Protein AF-A0A396Z2C7-F1 (afdb_monomer_lite)

Structure (mmCIF, N/CA/C/O backbone):
data_AF-A0A396Z2C7-F1
#
_entry.id   AF-A0A396Z2C7-F1
#
loop_
_atom_site.group_PDB
_atom_site.id
_atom_site.type_symbol
_atom_site.label_atom_id
_atom_site.label_alt_id
_atom_site.label_comp_id
_atom_site.label_asym_id
_atom_site.label_entity_id
_atom_site.label_seq_id
_atom_site.pdbx_PDB_ins_code
_atom_site.Cartn_x
_atom_site.Cartn_y
_atom_site.Cartn_z
_atom_site.occupancy
_atom_site.B_iso_or_equiv
_atom_site.auth_seq_id
_atom_site.auth_comp_id
_atom_site.auth_asym_id
_atom_site.auth_atom_id
_atom_site.pdbx_PDB_model_num
ATOM 1 N N . MET A 1 1 ? 11.293 -33.932 29.719 1.00 51.19 1 MET A N 1
ATOM 2 C CA . MET A 1 1 ? 11.318 -32.756 28.815 1.00 51.19 1 MET A CA 1
ATOM 3 C C . MET A 1 1 ? 10.690 -31.523 29.460 1.00 51.19 1 MET A C 1
ATOM 5 O O . MET A 1 1 ? 11.368 -30.507 29.473 1.00 51.19 1 MET A O 1
ATOM 9 N N . LEU A 1 2 ? 9.499 -31.610 30.076 1.00 44.75 2 LEU A N 1
ATOM 10 C CA . LEU A 1 2 ? 8.854 -30.476 30.770 1.00 44.75 2 LEU A CA 1
ATOM 11 C C . LEU A 1 2 ? 9.740 -29.773 31.821 1.00 44.75 2 LEU A C 1
ATOM 13 O O . LEU A 1 2 ? 9.831 -28.550 31.822 1.00 44.75 2 LEU A O 1
ATOM 17 N N . GLU A 1 3 ? 10.472 -30.518 32.657 1.00 41.50 3 GLU A N 1
ATOM 18 C CA . GLU A 1 3 ? 11.333 -29.903 33.685 1.00 41.50 3 GLU A CA 1
ATOM 19 C C . GLU A 1 3 ? 12.525 -29.111 33.121 1.00 41.50 3 GLU A C 1
ATOM 21 O O . GLU A 1 3 ? 13.027 -28.195 33.775 1.00 41.50 3 GLU A O 1
ATOM 26 N N . ARG A 1 4 ? 12.999 -29.433 31.907 1.00 44.16 4 ARG A N 1
ATOM 27 C CA . ARG A 1 4 ? 14.078 -28.666 31.261 1.00 44.16 4 ARG A CA 1
ATOM 28 C C . ARG A 1 4 ? 13.555 -27.332 30.736 1.00 44.16 4 ARG A C 1
ATOM 30 O O . ARG A 1 4 ? 14.228 -26.324 30.925 1.00 44.16 4 ARG A O 1
ATOM 37 N N . THR A 1 5 ? 12.354 -27.308 30.165 1.00 46.91 5 THR A N 1
ATOM 38 C CA . THR A 1 5 ? 11.715 -26.086 29.654 1.00 46.91 5 THR A CA 1
ATOM 39 C C . THR A 1 5 ? 11.392 -25.107 30.787 1.00 46.91 5 THR A C 1
ATOM 41 O O . THR A 1 5 ? 11.692 -23.920 30.686 1.00 46.91 5 THR A O 1
ATOM 44 N N . GLN A 1 6 ? 10.911 -25.615 31.926 1.00 40.38 6 GLN A N 1
ATOM 45 C CA . GLN A 1 6 ? 10.588 -24.797 33.101 1.00 40.38 6 GLN A CA 1
ATOM 46 C C . GLN A 1 6 ? 11.839 -24.189 33.763 1.00 40.38 6 GLN A C 1
ATOM 48 O O . GLN A 1 6 ? 11.827 -23.041 34.208 1.00 40.38 6 GLN A O 1
ATOM 53 N N . ARG A 1 7 ? 12.969 -24.916 33.771 1.00 44.28 7 ARG A N 1
ATOM 54 C CA . ARG A 1 7 ? 14.258 -24.387 34.262 1.00 44.28 7 ARG A CA 1
ATOM 55 C C . ARG A 1 7 ? 14.868 -23.336 33.331 1.00 44.28 7 ARG A C 1
ATOM 57 O O . ARG A 1 7 ? 15.559 -22.447 33.823 1.00 44.28 7 ARG A O 1
ATOM 64 N N . VAL A 1 8 ? 14.627 -23.420 32.021 1.00 53.97 8 VAL A N 1
ATOM 65 C CA . VAL A 1 8 ? 15.080 -22.406 31.052 1.00 53.97 8 VAL A CA 1
ATOM 66 C C . VAL A 1 8 ? 14.236 -21.133 31.171 1.00 53.97 8 VAL A C 1
ATOM 68 O O . VAL A 1 8 ? 14.812 -20.060 31.330 1.00 53.97 8 VAL A O 1
ATOM 71 N N . GLN A 1 9 ? 12.905 -21.244 31.256 1.00 45.41 9 GLN A N 1
ATOM 72 C CA . GLN A 1 9 ? 12.024 -20.089 31.493 1.00 45.41 9 GLN A CA 1
ATOM 73 C C . GLN A 1 9 ? 12.307 -19.387 32.831 1.00 45.41 9 GLN A C 1
ATOM 75 O O . GLN A 1 9 ? 12.392 -18.161 32.874 1.00 45.41 9 GLN A O 1
ATOM 80 N N . ASN A 1 10 ? 12.559 -20.134 33.913 1.00 41.97 10 ASN A N 1
ATOM 81 C CA . ASN A 1 10 ? 12.949 -19.532 35.195 1.00 41.97 10 ASN A CA 1
ATOM 82 C C . ASN A 1 10 ? 14.335 -18.869 35.148 1.00 41.97 10 ASN A C 1
ATOM 84 O O . ASN A 1 10 ? 14.556 -17.866 35.825 1.00 41.97 10 ASN A O 1
ATOM 88 N N . ARG A 1 11 ? 15.274 -19.382 34.339 1.00 42.34 11 ARG A N 1
ATOM 89 C CA . ARG A 1 11 ? 16.586 -18.742 34.134 1.00 42.34 11 ARG A CA 1
ATOM 90 C C . ARG A 1 11 ? 16.484 -17.461 33.313 1.00 42.34 11 ARG A C 1
ATOM 92 O O . ARG A 1 11 ? 17.195 -16.509 33.623 1.00 42.34 11 ARG A O 1
ATOM 99 N N . GLU A 1 12 ? 15.609 -17.408 32.314 1.00 43.91 12 GLU A N 1
ATOM 100 C CA . GLU A 1 12 ? 15.362 -16.188 31.540 1.00 43.91 12 GLU A CA 1
ATOM 101 C C . GLU A 1 12 ? 14.585 -15.137 32.331 1.00 43.91 12 GLU A C 1
ATOM 103 O O . GLU A 1 12 ? 14.954 -13.965 32.296 1.00 43.91 12 GLU A O 1
ATOM 108 N N . SER A 1 13 ? 13.581 -15.550 33.109 1.00 41.75 13 SER A N 1
ATOM 109 C CA . SER A 1 13 ? 12.862 -14.679 34.046 1.00 41.75 13 SER A CA 1
ATOM 110 C C . SER A 1 13 ? 13.815 -14.084 35.089 1.00 41.75 13 SER A C 1
ATOM 112 O O . SER A 1 13 ? 13.870 -12.866 35.261 1.00 41.75 13 SER A O 1
ATOM 114 N N . ASN A 1 14 ? 14.684 -14.907 35.690 1.00 40.41 14 ASN A N 1
ATOM 115 C CA . ASN A 1 14 ? 15.707 -14.416 36.614 1.00 40.41 14 ASN A CA 1
ATOM 116 C C . ASN A 1 14 ? 16.745 -13.522 35.927 1.00 40.41 14 ASN A C 1
ATOM 118 O O . ASN A 1 14 ? 17.159 -12.534 36.522 1.00 40.41 14 ASN A O 1
ATOM 122 N N . ARG A 1 15 ? 17.140 -13.793 34.675 1.00 44.41 15 ARG A N 1
ATOM 123 C CA . ARG A 1 15 ? 18.029 -12.890 33.922 1.00 44.41 15 ARG A CA 1
ATOM 124 C C . ARG A 1 15 ? 17.370 -11.544 33.627 1.00 44.41 15 ARG A C 1
ATOM 126 O O . ARG A 1 15 ? 18.028 -10.528 33.812 1.00 44.41 15 ARG A O 1
ATOM 133 N N . ARG A 1 16 ? 16.088 -11.510 33.244 1.00 46.56 16 ARG A N 1
ATOM 134 C CA . ARG A 1 16 ? 15.331 -10.258 33.035 1.00 46.56 16 ARG A CA 1
ATOM 135 C C . ARG A 1 16 ? 15.155 -9.481 34.338 1.00 46.56 16 ARG A C 1
ATOM 137 O O . ARG A 1 16 ? 15.327 -8.266 34.338 1.00 46.56 16 ARG A O 1
ATOM 144 N N . ASN A 1 17 ? 14.892 -10.168 35.447 1.00 41.47 17 ASN A N 1
ATOM 145 C CA . ASN A 1 17 ? 14.779 -9.539 36.763 1.00 41.47 17 ASN A CA 1
ATOM 146 C C . ASN A 1 17 ? 16.127 -9.003 37.261 1.00 41.47 17 ASN A C 1
ATOM 148 O O . ASN A 1 17 ? 16.173 -7.897 37.787 1.00 41.47 17 ASN A O 1
ATOM 152 N N . VAL A 1 18 ? 17.234 -9.716 37.020 1.00 46.41 18 VAL A N 1
ATOM 153 C CA . VAL A 1 18 ? 18.594 -9.237 37.324 1.00 46.41 18 VAL A CA 1
ATOM 154 C C . VAL A 1 18 ? 18.983 -8.057 36.431 1.00 46.41 18 VAL A C 1
ATOM 156 O O . VAL A 1 18 ? 19.596 -7.118 36.927 1.00 46.41 18 VAL A O 1
ATOM 159 N N . PHE A 1 19 ? 18.591 -8.050 35.153 1.00 46.06 19 PHE A N 1
ATOM 160 C CA . PHE A 1 19 ? 18.834 -6.916 34.255 1.00 46.06 19 PHE A CA 1
ATOM 161 C C . PHE A 1 19 ? 18.043 -5.681 34.699 1.00 46.06 19 PHE A C 1
ATOM 163 O O . PHE A 1 19 ? 18.624 -4.615 34.844 1.00 46.06 19 PHE A O 1
ATOM 170 N N . ARG A 1 20 ? 16.752 -5.839 35.031 1.00 42.84 20 ARG A N 1
ATOM 171 C CA . ARG A 1 20 ? 15.916 -4.768 35.602 1.00 42.84 20 ARG A CA 1
ATOM 172 C C . ARG A 1 20 ? 16.495 -4.237 36.915 1.00 42.84 20 ARG A C 1
ATOM 174 O O . ARG A 1 20 ? 16.564 -3.025 37.095 1.00 42.84 20 ARG A O 1
ATOM 181 N N . LEU A 1 21 ? 16.967 -5.120 37.796 1.00 42.25 21 LEU A N 1
ATOM 182 C CA . LEU A 1 21 ? 17.598 -4.730 39.057 1.00 42.25 21 LEU A CA 1
ATOM 183 C C . LEU A 1 21 ? 18.924 -3.988 38.820 1.00 42.25 21 LEU A C 1
ATOM 185 O O . LEU A 1 21 ? 19.156 -2.956 39.437 1.00 42.25 21 LEU A O 1
ATOM 189 N N . MET A 1 22 ? 19.760 -4.455 37.887 1.00 39.56 22 MET A N 1
ATOM 190 C CA . MET A 1 22 ? 21.010 -3.791 37.494 1.00 39.56 22 MET A CA 1
ATOM 191 C C . MET A 1 22 ? 20.756 -2.418 36.869 1.00 39.56 22 MET A C 1
ATOM 193 O O . MET A 1 22 ? 21.470 -1.470 37.186 1.00 39.56 22 MET A O 1
ATOM 197 N N . THR A 1 23 ? 19.720 -2.263 36.042 1.00 46.88 23 THR A N 1
ATOM 198 C CA . THR A 1 23 ? 19.337 -0.959 35.487 1.00 46.88 23 THR A CA 1
ATOM 199 C C . THR A 1 23 ? 18.866 -0.010 36.592 1.00 46.88 23 THR A C 1
ATOM 201 O O . THR A 1 23 ? 19.331 1.125 36.646 1.00 46.88 23 THR A O 1
ATOM 204 N N . ILE A 1 24 ? 18.039 -0.482 37.533 1.00 51.97 24 ILE A N 1
ATOM 205 C CA . ILE A 1 24 ? 17.593 0.311 38.693 1.00 51.97 24 ILE A CA 1
ATOM 206 C C . ILE A 1 24 ? 18.783 0.709 39.580 1.00 51.97 24 ILE A C 1
ATOM 208 O O . ILE A 1 24 ? 18.891 1.867 39.980 1.00 51.97 24 ILE A O 1
ATOM 212 N N . ILE A 1 25 ? 19.720 -0.208 39.844 1.00 47.44 25 ILE A N 1
ATOM 213 C CA . ILE A 1 25 ? 20.925 0.071 40.638 1.00 47.44 25 ILE A CA 1
ATOM 214 C C . ILE A 1 25 ? 21.832 1.072 39.912 1.00 47.44 25 ILE A C 1
ATOM 216 O O . ILE A 1 25 ? 22.323 2.002 40.543 1.00 47.44 25 ILE A O 1
ATOM 220 N N . THR A 1 26 ? 22.001 0.956 38.593 1.00 47.16 26 THR A N 1
ATOM 221 C CA . THR A 1 26 ? 22.825 1.896 37.810 1.00 47.16 26 THR A CA 1
ATOM 222 C C . THR A 1 26 ? 22.213 3.302 37.805 1.00 47.16 26 THR A C 1
ATOM 224 O O . THR A 1 26 ? 22.936 4.283 37.963 1.00 47.16 26 THR A O 1
ATOM 227 N N . ILE A 1 27 ? 20.880 3.409 37.725 1.00 53.75 27 ILE A N 1
ATOM 228 C CA . ILE A 1 27 ? 20.145 4.676 37.870 1.00 53.75 27 ILE A CA 1
ATOM 229 C C . ILE A 1 27 ? 20.340 5.249 39.279 1.00 53.75 27 ILE A C 1
ATOM 231 O O . ILE A 1 27 ? 20.664 6.423 39.424 1.00 53.75 27 ILE A O 1
ATOM 235 N N . THR A 1 28 ? 20.244 4.412 40.314 1.00 47.00 28 THR A N 1
ATOM 236 C CA . THR A 1 28 ? 20.426 4.838 41.711 1.00 47.00 28 THR A CA 1
ATOM 237 C C . THR A 1 28 ? 21.859 5.344 41.948 1.00 47.00 28 THR A C 1
ATOM 239 O O . THR A 1 28 ? 22.057 6.401 42.540 1.00 47.00 28 THR A O 1
ATOM 242 N N . VAL A 1 29 ? 22.877 4.660 41.413 1.00 47.16 29 VAL A N 1
ATOM 243 C CA . VAL A 1 29 ? 24.295 5.047 41.546 1.00 47.16 29 VAL A CA 1
ATOM 244 C C . VAL A 1 29 ? 24.621 6.335 40.778 1.00 47.16 29 VAL A C 1
ATOM 246 O O . VAL A 1 29 ? 25.399 7.158 41.270 1.00 47.16 29 VAL A O 1
ATOM 249 N N . LEU A 1 30 ? 23.992 6.568 39.623 1.00 46.12 30 LEU A N 1
ATOM 250 C CA . LEU A 1 30 ? 24.121 7.827 38.881 1.00 46.12 30 LEU A CA 1
ATOM 251 C C . LEU A 1 30 ? 23.405 8.991 39.589 1.00 46.12 30 LEU A C 1
ATOM 253 O O . LEU A 1 30 ? 23.905 10.114 39.552 1.00 46.12 30 LEU A O 1
ATOM 257 N N . SER A 1 31 ? 22.307 8.731 40.309 1.00 43.47 31 SER A N 1
ATOM 258 C CA . SER A 1 31 ? 21.615 9.737 41.129 1.00 43.47 31 SER A CA 1
ATOM 259 C C . SER A 1 31 ? 22.358 10.097 42.425 1.00 43.47 31 SER A C 1
ATOM 261 O O . SER A 1 31 ? 22.249 11.232 42.881 1.00 43.47 31 SER A O 1
ATOM 263 N N . PHE A 1 32 ? 23.151 9.186 43.005 1.00 41.78 32 PHE A N 1
ATOM 264 C CA . PHE A 1 32 ? 23.923 9.461 44.231 1.00 41.78 32 PHE A CA 1
ATOM 265 C C . PHE A 1 32 ? 25.353 9.976 43.993 1.00 41.78 32 PHE A C 1
ATOM 267 O O . PHE A 1 32 ? 25.959 10.530 44.910 1.00 41.78 32 PHE A O 1
ATOM 274 N N . SER A 1 33 ? 25.890 9.862 42.774 1.00 35.28 33 SER A N 1
ATOM 275 C CA . SER A 1 33 ? 27.248 10.337 42.451 1.00 35.28 33 SER A CA 1
ATOM 276 C C . SER A 1 33 ? 27.335 11.845 42.170 1.00 35.28 33 SER A C 1
ATOM 278 O O . SER A 1 33 ? 28.429 12.362 41.970 1.00 35.28 33 SER A O 1
ATOM 280 N N . ASN A 1 34 ? 26.213 12.573 42.202 1.00 35.50 34 ASN A N 1
ATOM 281 C CA . ASN A 1 34 ? 26.178 14.028 42.035 1.00 35.50 34 ASN A CA 1
ATOM 282 C C . ASN A 1 34 ? 25.551 14.716 43.255 1.00 35.50 34 ASN A C 1
ATOM 284 O O . ASN A 1 34 ? 24.600 15.488 43.170 1.00 35.50 34 ASN A O 1
ATOM 288 N N . CYS A 1 35 ? 26.119 14.439 44.428 1.00 35.19 35 CYS A N 1
ATOM 289 C CA . CYS A 1 35 ? 25.832 15.184 45.646 1.00 35.19 35 CYS A CA 1
ATOM 290 C C . CYS A 1 35 ? 26.618 16.510 45.635 1.00 35.19 35 CYS A C 1
ATOM 292 O O . CYS A 1 35 ? 27.621 16.678 46.328 1.00 35.19 35 CYS A O 1
ATOM 294 N N . LYS A 1 36 ? 26.159 17.469 44.825 1.00 32.69 36 LYS A N 1
ATOM 295 C CA . LYS A 1 36 ? 26.356 18.894 45.103 1.00 32.69 36 LYS A CA 1
ATOM 296 C C . LYS A 1 36 ? 24.984 19.514 45.303 1.00 32.69 36 LYS A C 1
ATOM 298 O O . LYS A 1 36 ? 24.139 19.479 44.417 1.00 32.69 36 LYS A O 1
ATOM 303 N N . LYS A 1 37 ? 24.785 20.027 46.517 1.00 42.94 37 LYS A N 1
ATOM 304 C CA . LYS A 1 37 ? 23.659 20.873 46.896 1.00 42.94 37 LYS A CA 1
ATOM 305 C C . LYS A 1 37 ? 23.529 22.009 45.886 1.00 42.94 37 LYS A C 1
ATOM 307 O O . LYS A 1 37 ? 24.490 22.747 45.698 1.00 42.94 37 LYS A O 1
ATOM 312 N N . ASP A 1 38 ? 22.354 22.071 45.274 1.00 36.38 38 ASP A N 1
ATOM 313 C CA . ASP A 1 38 ? 21.585 23.264 44.908 1.00 36.38 38 ASP A CA 1
ATOM 314 C C . ASP A 1 38 ? 20.997 23.134 43.500 1.00 36.38 38 ASP A C 1
ATOM 316 O O . ASP A 1 38 ? 21.712 23.053 42.507 1.00 36.38 38 ASP A O 1
ATOM 320 N N . GLY A 1 39 ? 19.663 23.178 43.431 1.00 35.50 39 GLY A N 1
ATOM 321 C CA . GLY A 1 39 ? 18.944 23.574 42.221 1.00 35.50 39 GLY A CA 1
ATOM 322 C C . GLY A 1 39 ? 18.285 22.456 41.411 1.00 35.50 39 GLY A C 1
ATOM 323 O O . GLY A 1 39 ? 18.883 21.921 40.491 1.00 35.50 39 GLY A O 1
ATOM 324 N N . LYS A 1 40 ? 16.991 22.259 41.701 1.00 36.00 40 LYS A N 1
ATOM 325 C CA . LYS A 1 40 ? 15.884 21.863 40.806 1.00 36.00 40 LYS A CA 1
ATOM 326 C C . LYS A 1 40 ? 15.928 20.502 40.086 1.00 36.00 40 LYS A C 1
ATOM 328 O O . LYS A 1 40 ? 16.819 20.181 39.311 1.00 36.00 40 LYS A O 1
ATOM 333 N N . ASP A 1 41 ? 14.809 19.797 40.254 1.00 44.00 41 ASP A N 1
ATOM 334 C CA . ASP A 1 41 ? 14.321 18.556 39.628 1.00 44.00 41 ASP A CA 1
ATOM 335 C C . ASP A 1 41 ? 14.256 18.526 38.077 1.00 44.00 41 ASP A C 1
ATOM 337 O O . ASP A 1 41 ? 13.453 17.797 37.491 1.00 44.00 41 ASP A O 1
ATOM 341 N N . GLU A 1 42 ? 15.073 19.297 37.361 1.00 41.50 42 GLU A N 1
ATOM 342 C CA . GLU A 1 42 ? 15.048 19.348 35.893 1.00 41.50 42 GLU A CA 1
ATOM 343 C C . GLU A 1 42 ? 15.779 18.152 35.257 1.00 41.50 42 GLU A C 1
ATOM 345 O O . GLU A 1 42 ? 15.293 17.586 34.277 1.00 41.50 42 GLU A O 1
ATOM 350 N N . ASN A 1 43 ? 16.882 17.678 35.849 1.00 43.53 43 ASN A N 1
ATOM 351 C CA . ASN A 1 43 ? 17.679 16.580 35.280 1.00 43.53 43 ASN A CA 1
ATOM 352 C C . ASN A 1 43 ? 16.997 15.204 35.385 1.00 43.53 43 ASN A C 1
ATOM 354 O O . ASN A 1 43 ? 17.113 14.386 34.471 1.00 43.53 43 ASN A O 1
ATOM 358 N N . THR A 1 44 ? 16.248 14.948 36.460 1.00 44.72 44 THR A N 1
ATOM 359 C CA . THR A 1 44 ? 15.495 13.695 36.646 1.00 44.72 44 THR A CA 1
ATOM 360 C C . THR A 1 44 ? 14.301 13.628 35.693 1.00 44.72 44 THR A C 1
ATOM 362 O O . THR A 1 44 ? 14.039 12.581 35.102 1.00 44.72 44 THR A O 1
ATOM 365 N N . ASN A 1 45 ? 13.625 14.762 35.473 1.00 48.88 45 ASN A N 1
ATOM 366 C CA . ASN A 1 45 ? 12.530 14.870 34.512 1.00 48.88 45 ASN A CA 1
ATOM 367 C C . ASN A 1 45 ? 13.021 14.761 33.067 1.00 48.88 45 ASN A C 1
ATOM 369 O O . ASN A 1 45 ? 12.377 14.075 32.287 1.00 48.88 45 ASN A O 1
ATOM 373 N N . LEU A 1 46 ? 14.171 15.349 32.715 1.00 47.75 46 LEU A N 1
ATOM 374 C CA . LEU A 1 46 ? 14.787 15.201 31.389 1.00 47.75 46 LEU A CA 1
ATOM 375 C C . LEU A 1 46 ? 15.203 13.757 31.099 1.00 47.75 46 LEU A C 1
ATOM 377 O O . LEU A 1 46 ? 14.910 13.255 30.018 1.00 47.75 46 LEU A O 1
ATOM 381 N N . ALA A 1 47 ? 15.824 13.067 32.059 1.00 49.34 47 ALA A N 1
ATOM 382 C CA . ALA A 1 47 ? 16.185 11.659 31.907 1.00 49.34 47 ALA A CA 1
ATOM 383 C C . ALA A 1 47 ? 14.945 10.761 31.764 1.00 49.34 47 ALA A C 1
ATOM 385 O O . ALA A 1 47 ? 14.933 9.877 30.910 1.00 49.34 47 ALA A O 1
ATOM 386 N N . LEU A 1 48 ? 13.881 11.016 32.535 1.00 46.47 48 LEU A N 1
ATOM 387 C CA . LEU A 1 48 ? 12.607 10.301 32.417 1.00 46.47 48 LEU A CA 1
ATOM 388 C C . LEU A 1 48 ? 11.883 10.632 31.100 1.00 46.47 48 LEU A C 1
ATOM 390 O O . LEU A 1 48 ? 11.313 9.741 30.477 1.00 46.47 48 LEU A O 1
ATOM 394 N N . LEU A 1 49 ? 11.954 11.882 30.623 1.00 48.50 49 LEU A N 1
ATOM 395 C CA . LEU A 1 49 ? 11.426 12.289 29.318 1.00 48.50 49 LEU A CA 1
ATOM 396 C C . LEU A 1 49 ? 12.183 11.599 28.177 1.00 48.50 49 LEU A C 1
ATOM 398 O O . LEU A 1 49 ? 11.543 11.116 27.248 1.00 48.50 49 LEU A O 1
ATOM 402 N N . LEU A 1 50 ? 13.517 11.527 28.263 1.00 48.94 50 LEU A N 1
ATOM 403 C CA . LEU A 1 50 ? 14.407 10.866 27.301 1.00 48.94 50 LEU A CA 1
ATOM 404 C C . LEU A 1 50 ? 14.218 9.340 27.309 1.00 48.94 50 LEU A C 1
ATOM 406 O O . LEU A 1 50 ? 14.126 8.729 26.249 1.00 48.94 50 LEU A O 1
ATOM 410 N N . LEU A 1 51 ? 14.061 8.718 28.481 1.00 49.59 51 LEU A N 1
ATOM 411 C CA . LEU A 1 51 ? 13.715 7.295 28.614 1.00 49.59 51 LEU A CA 1
ATOM 412 C C . LEU A 1 51 ? 12.311 6.999 28.066 1.00 49.59 51 LEU A C 1
ATOM 414 O O . LEU A 1 51 ? 12.125 6.020 27.346 1.00 49.59 51 LEU A O 1
ATOM 418 N N . ASN A 1 52 ? 11.339 7.881 28.313 1.00 48.28 52 ASN A N 1
ATOM 419 C CA . ASN A 1 52 ? 10.006 7.793 27.711 1.00 48.28 52 ASN A CA 1
ATOM 420 C C . ASN A 1 52 ? 10.020 8.101 26.200 1.00 48.28 52 ASN A C 1
ATOM 422 O O . ASN A 1 52 ? 9.115 7.675 25.489 1.00 48.28 52 ASN A O 1
ATOM 426 N N . GLN A 1 53 ? 11.017 8.836 25.684 1.00 49.44 53 GLN A N 1
ATOM 427 C CA . GLN A 1 53 ? 11.249 9.031 24.241 1.00 49.44 53 GLN A CA 1
ATOM 428 C C . GLN A 1 53 ? 11.844 7.792 23.571 1.00 49.44 53 GLN A C 1
ATOM 430 O O . GLN A 1 53 ? 11.573 7.568 22.396 1.00 49.44 53 GLN A O 1
ATOM 435 N N . LEU A 1 54 ? 12.592 6.972 24.308 1.00 52.16 54 LEU A N 1
ATOM 436 C CA . LEU A 1 54 ? 13.184 5.736 23.796 1.00 52.16 54 LEU A CA 1
ATOM 437 C C . LEU A 1 54 ? 12.226 4.529 23.849 1.00 52.16 54 LEU A C 1
ATOM 439 O O . LEU A 1 54 ? 12.432 3.583 23.097 1.00 52.16 54 LEU A O 1
ATOM 443 N N . ASN A 1 55 ? 11.169 4.572 24.673 1.00 56.59 55 ASN A N 1
ATOM 444 C CA . ASN A 1 55 ? 10.258 3.440 24.925 1.00 56.59 55 ASN A CA 1
ATOM 445 C C . ASN A 1 55 ? 8.810 3.635 24.432 1.00 56.59 55 ASN A C 1
ATOM 447 O O . ASN A 1 55 ? 7.927 2.880 24.839 1.00 56.59 55 ASN A O 1
ATOM 451 N N . ALA A 1 56 ? 8.524 4.638 23.595 1.00 66.12 56 ALA A N 1
ATOM 452 C CA . ALA A 1 56 ? 7.183 4.775 23.024 1.00 66.12 56 ALA A CA 1
ATOM 453 C C . ALA A 1 56 ? 6.830 3.522 22.193 1.00 66.12 56 ALA A C 1
ATOM 455 O O . ALA A 1 56 ? 7.698 3.056 21.448 1.00 66.12 56 ALA A O 1
ATOM 456 N N . PRO A 1 57 ? 5.597 2.985 22.291 1.00 74.31 57 PRO A N 1
ATOM 457 C CA . PRO A 1 57 ? 5.166 1.883 21.446 1.00 74.31 57 PRO A CA 1
ATOM 458 C C . PRO A 1 57 ? 5.426 2.164 19.971 1.00 74.31 57 PRO A C 1
ATOM 460 O O . PRO A 1 57 ? 5.225 3.283 19.497 1.00 74.31 57 PRO A O 1
ATOM 463 N N . VAL A 1 58 ? 5.868 1.139 19.244 1.00 79.75 58 VAL A N 1
ATOM 464 C CA . VAL A 1 58 ? 6.105 1.206 17.799 1.00 79.75 58 VAL A CA 1
ATOM 465 C C . VAL A 1 58 ? 5.381 0.048 17.145 1.00 79.75 58 VAL A C 1
ATOM 467 O O . VAL A 1 58 ? 5.688 -1.115 17.410 1.00 79.75 58 VAL A O 1
ATOM 470 N N . LEU A 1 59 ? 4.438 0.371 16.267 1.00 85.44 59 LEU A N 1
ATOM 471 C CA . LEU A 1 59 ? 3.817 -0.620 15.411 1.00 85.44 59 LEU A CA 1
ATOM 472 C C . LEU A 1 59 ? 4.824 -1.021 14.332 1.00 85.44 59 LEU A C 1
ATOM 474 O O . LEU A 1 59 ? 4.999 -0.328 13.332 1.00 85.44 59 LEU A O 1
ATOM 478 N N . SER A 1 60 ? 5.542 -2.115 14.572 1.00 87.50 60 SER A N 1
ATOM 479 C CA . SER A 1 60 ? 6.499 -2.649 13.605 1.00 87.50 60 SER A CA 1
ATOM 480 C C . SER A 1 60 ? 5.755 -3.167 12.382 1.00 87.50 60 SER A C 1
ATOM 482 O O . SER A 1 60 ? 4.767 -3.893 12.503 1.00 87.50 60 SER A O 1
ATOM 484 N N . THR A 1 61 ? 6.249 -2.797 11.207 1.00 91.69 61 THR A N 1
ATOM 485 C CA . THR A 1 61 ? 5.783 -3.326 9.928 1.00 91.69 61 THR A CA 1
ATOM 486 C C . THR A 1 61 ? 6.977 -3.836 9.146 1.00 91.69 61 THR A C 1
ATOM 488 O O . THR A 1 61 ? 8.067 -3.280 9.260 1.00 91.69 61 THR A O 1
ATOM 491 N N . ARG A 1 62 ? 6.760 -4.869 8.340 1.00 93.56 62 ARG A N 1
ATOM 492 C CA . ARG A 1 62 ? 7.727 -5.411 7.392 1.00 93.56 62 ARG A CA 1
ATOM 493 C C . ARG A 1 62 ? 7.064 -5.539 6.029 1.00 93.56 62 ARG A C 1
ATOM 495 O O . ARG A 1 62 ? 5.927 -5.993 5.941 1.00 93.56 62 ARG A O 1
ATOM 502 N N . LEU A 1 63 ? 7.769 -5.151 4.973 1.00 94.25 63 LEU A N 1
ATOM 503 C CA . LEU A 1 63 ? 7.374 -5.443 3.598 1.00 94.25 63 LEU A CA 1
ATOM 504 C C . LEU A 1 63 ? 8.256 -6.572 3.075 1.00 94.25 63 LEU A C 1
ATOM 506 O O . LEU A 1 63 ? 9.471 -6.509 3.234 1.00 94.25 63 LEU A O 1
ATOM 510 N N . THR A 1 64 ? 7.680 -7.600 2.466 1.00 94.38 64 THR A N 1
ATOM 511 C CA . THR A 1 64 ? 8.420 -8.784 1.998 1.00 94.38 64 THR A CA 1
ATOM 512 C C . THR A 1 64 ? 8.032 -9.135 0.574 1.00 94.38 64 THR A C 1
ATOM 514 O O . THR A 1 64 ? 6.872 -8.989 0.205 1.00 94.38 64 THR A O 1
ATOM 517 N N . ASP A 1 65 ? 8.960 -9.654 -0.229 1.00 93.00 65 ASP A N 1
ATOM 518 C CA . ASP A 1 65 ? 8.550 -10.507 -1.346 1.00 93.00 65 ASP A CA 1
ATOM 519 C C . ASP A 1 65 ? 8.035 -11.835 -0.766 1.00 93.00 65 ASP A C 1
ATOM 521 O O . ASP A 1 65 ? 8.696 -12.466 0.055 1.00 93.00 65 ASP A O 1
ATOM 525 N N . SER A 1 66 ? 6.863 -12.292 -1.191 1.00 86.06 66 SER A N 1
ATOM 526 C CA . SER A 1 66 ? 6.266 -13.571 -0.797 1.00 86.06 66 SER A CA 1
ATOM 527 C C . SER A 1 66 ? 7.189 -14.762 -1.083 1.00 86.06 66 SER A C 1
ATOM 529 O O . SER A 1 66 ? 7.156 -15.761 -0.360 1.00 86.06 66 SER A O 1
ATOM 531 N N . LYS A 1 67 ? 8.079 -14.637 -2.079 1.00 79.81 67 LYS A N 1
ATOM 532 C CA . LYS A 1 67 ? 9.111 -15.638 -2.368 1.00 79.81 67 LYS A CA 1
ATOM 533 C C . LYS A 1 67 ? 10.250 -15.667 -1.352 1.00 79.81 67 LYS A C 1
ATOM 535 O O . LYS A 1 67 ? 10.924 -16.688 -1.277 1.00 79.81 67 LYS A O 1
ATOM 540 N N . LEU A 1 68 ? 10.438 -14.644 -0.514 1.00 67.06 68 LEU A N 1
ATOM 541 C CA . LEU A 1 68 ? 11.389 -14.686 0.609 1.00 67.06 68 LEU A CA 1
ATOM 542 C C . LEU A 1 68 ? 11.130 -15.903 1.516 1.00 67.06 68 LEU A C 1
ATOM 544 O O . LEU A 1 68 ? 12.063 -16.514 2.025 1.00 67.06 68 LEU A O 1
ATOM 548 N N . LEU A 1 69 ? 9.863 -16.304 1.662 1.00 54.31 69 LEU A N 1
ATOM 549 C CA . LEU A 1 69 ? 9.463 -17.483 2.438 1.00 54.31 69 LEU A CA 1
ATOM 550 C C . LEU A 1 69 ? 9.721 -18.813 1.713 1.00 54.31 69 LEU A C 1
ATOM 552 O O . LEU A 1 69 ? 9.639 -19.872 2.329 1.00 54.31 69 LEU A O 1
ATOM 556 N N . GLN A 1 70 ? 10.002 -18.770 0.409 1.00 47.88 70 GLN A N 1
ATOM 557 C CA . GLN A 1 70 ? 10.215 -19.940 -0.447 1.00 47.88 70 GLN A CA 1
ATOM 558 C C . GLN A 1 70 ? 11.684 -20.144 -0.839 1.00 47.88 70 GLN A C 1
ATOM 560 O O . GLN A 1 70 ? 12.065 -21.257 -1.199 1.00 47.88 70 GLN A O 1
ATOM 565 N N . VAL A 1 71 ? 12.531 -19.115 -0.755 1.00 41.56 71 VAL A N 1
ATOM 566 C CA . VAL A 1 71 ? 13.932 -19.203 -1.181 1.00 41.56 71 VAL A CA 1
ATOM 567 C C . VAL A 1 71 ? 14.826 -19.586 -0.000 1.00 41.56 71 VAL A C 1
ATOM 569 O O . VAL A 1 71 ? 15.522 -18.771 0.595 1.00 41.56 71 VAL A O 1
ATOM 572 N N . SER A 1 72 ? 14.855 -20.883 0.302 1.00 33.16 72 SER A N 1
ATOM 573 C CA . SER A 1 72 ? 16.106 -21.529 0.699 1.00 33.16 72 SER A CA 1
ATOM 574 C C . SER A 1 72 ? 16.725 -22.159 -0.551 1.00 33.16 72 SER A C 1
ATOM 576 O O . SER A 1 72 ? 16.171 -23.097 -1.111 1.00 33.16 72 SER A O 1
ATOM 578 N N . ALA A 1 73 ? 17.897 -21.640 -0.925 1.00 32.19 73 ALA A N 1
ATOM 579 C CA . ALA A 1 73 ? 18.848 -22.129 -1.929 1.00 32.19 73 ALA A CA 1
ATOM 580 C C . ALA A 1 73 ? 18.631 -21.791 -3.429 1.00 32.19 73 ALA A C 1
ATOM 582 O O . ALA A 1 73 ? 17.660 -22.166 -4.078 1.00 32.19 73 ALA A O 1
ATOM 583 N N . SER A 1 74 ? 19.715 -21.221 -3.976 1.00 31.52 74 SER A N 1
ATOM 584 C CA . SER A 1 74 ? 20.236 -21.245 -5.358 1.00 31.52 74 SER A CA 1
ATOM 585 C C . SER A 1 74 ? 19.690 -20.297 -6.445 1.00 31.52 74 SER A C 1
ATOM 587 O O . SER A 1 74 ? 18.699 -20.552 -7.114 1.00 31.52 74 SER A O 1
ATOM 589 N N . SER A 1 75 ? 20.532 -19.280 -6.692 1.00 34.06 75 SER A N 1
ATOM 590 C CA . SER A 1 75 ? 21.000 -18.752 -7.988 1.00 34.06 75 SER A CA 1
ATOM 591 C C . SER A 1 75 ? 19.995 -18.127 -8.959 1.00 34.06 75 SER A C 1
ATOM 593 O O . SER A 1 75 ? 19.442 -18.800 -9.825 1.00 34.06 75 SER A O 1
ATOM 595 N N . LEU A 1 76 ? 19.937 -16.793 -8.941 1.00 36.53 76 LEU A N 1
ATOM 596 C CA . LEU A 1 76 ? 19.659 -15.989 -10.131 1.00 36.53 76 LEU A CA 1
ATOM 597 C C . LEU A 1 76 ? 20.999 -15.571 -10.746 1.00 36.53 76 LEU A C 1
ATOM 599 O O . LEU A 1 76 ? 21.633 -14.614 -10.307 1.00 36.53 76 LEU A O 1
ATOM 603 N N . THR A 1 77 ? 21.464 -16.330 -11.736 1.00 34.84 77 THR A N 1
ATOM 604 C CA . THR A 1 77 ? 22.537 -15.891 -12.629 1.00 34.84 77 THR A CA 1
ATOM 605 C C . THR A 1 77 ? 21.973 -14.884 -13.627 1.00 34.84 77 THR A C 1
ATOM 607 O O . THR A 1 77 ? 21.010 -15.151 -14.344 1.00 34.84 77 THR A O 1
ATOM 610 N N . SER A 1 78 ? 22.587 -13.707 -13.660 1.00 36.91 78 SER A N 1
ATOM 611 C CA . SER A 1 78 ? 22.335 -12.645 -14.625 1.00 36.91 78 SER A CA 1
ATOM 612 C C . SER A 1 78 ? 22.840 -13.056 -16.011 1.00 36.91 78 SER A C 1
ATOM 614 O O . SER A 1 78 ? 24.033 -13.278 -16.211 1.00 36.91 78 SER A O 1
ATOM 616 N N . ALA A 1 79 ? 21.938 -13.139 -16.987 1.00 33.38 79 ALA A N 1
ATOM 617 C CA . ALA A 1 79 ? 22.311 -13.182 -18.397 1.00 33.38 79 ALA A CA 1
ATOM 618 C C . ALA A 1 79 ? 22.234 -11.754 -18.968 1.00 33.38 79 ALA A C 1
ATOM 620 O O . ALA A 1 79 ? 21.172 -11.138 -18.879 1.00 33.38 79 ALA A O 1
ATOM 621 N N . PRO A 1 80 ? 23.318 -11.203 -19.539 1.00 39.97 80 PRO A N 1
ATOM 622 C CA . PRO A 1 80 ? 23.270 -9.921 -20.226 1.00 39.97 80 PRO A CA 1
ATOM 623 C C . PRO A 1 80 ? 22.764 -10.107 -21.664 1.00 39.97 80 PRO A C 1
ATOM 625 O O . PRO A 1 80 ? 23.159 -11.051 -22.348 1.00 39.97 80 PRO A O 1
ATOM 628 N N . GLY A 1 81 ? 21.935 -9.176 -22.142 1.00 38.25 81 GLY A N 1
ATOM 629 C CA . GLY A 1 81 ? 21.610 -9.064 -23.565 1.00 38.25 81 GLY A CA 1
ATOM 630 C C . GLY A 1 81 ? 20.223 -8.500 -23.846 1.00 38.25 81 GLY A C 1
ATOM 631 O O . GLY A 1 81 ? 19.232 -9.228 -23.819 1.00 38.25 81 GLY A O 1
ATOM 632 N N . ALA A 1 82 ? 20.171 -7.213 -24.185 1.00 50.94 82 ALA A N 1
ATOM 633 C CA . ALA A 1 82 ? 19.051 -6.617 -24.898 1.00 50.94 82 ALA A CA 1
ATOM 634 C C . ALA A 1 82 ? 19.006 -7.170 -26.334 1.00 50.94 82 ALA A C 1
ATOM 636 O O . ALA A 1 82 ? 19.974 -7.058 -27.084 1.00 50.94 82 ALA A O 1
ATOM 637 N N . SER A 1 83 ? 17.878 -7.763 -26.724 1.00 38.41 83 SER A N 1
ATOM 638 C CA . SER A 1 83 ? 17.449 -7.827 -28.123 1.00 38.41 83 SER A CA 1
ATOM 639 C C . SER A 1 83 ? 15.929 -7.965 -28.188 1.00 38.41 83 SER A C 1
ATOM 641 O O . SER A 1 83 ? 15.294 -8.570 -27.325 1.00 38.41 83 SER A O 1
ATOM 643 N N . SER A 1 84 ? 15.375 -7.305 -29.193 1.00 44.50 84 SER A N 1
ATOM 644 C CA . SER A 1 84 ? 13.969 -7.137 -29.533 1.00 44.50 84 SER A CA 1
ATOM 645 C C . SER A 1 84 ? 13.153 -8.441 -29.552 1.00 44.50 84 SER A C 1
ATOM 647 O O . SER A 1 84 ? 13.634 -9.490 -29.970 1.00 44.50 84 SER A O 1
ATOM 649 N N . ASN A 1 85 ? 11.876 -8.331 -29.161 1.00 47.81 85 ASN A N 1
ATOM 650 C CA . ASN A 1 85 ? 10.800 -9.337 -29.262 1.00 47.81 85 ASN A CA 1
ATOM 651 C C . ASN A 1 85 ? 10.751 -10.482 -28.232 1.00 47.81 85 ASN A C 1
ATOM 653 O O . ASN A 1 85 ? 10.083 -11.487 -28.480 1.00 47.81 85 ASN A O 1
ATOM 657 N N . PHE A 1 86 ? 11.365 -10.354 -27.053 1.00 57.50 86 PHE A N 1
ATOM 658 C CA . PHE A 1 86 ? 11.068 -11.295 -25.967 1.00 57.50 86 PHE A CA 1
ATOM 659 C C . PHE A 1 86 ? 9.795 -10.892 -25.222 1.00 57.50 86 PHE A C 1
ATOM 661 O O . PHE A 1 86 ? 9.686 -9.772 -24.729 1.00 57.50 86 PHE A O 1
ATOM 668 N N . LEU A 1 87 ? 8.854 -11.836 -25.119 1.00 77.19 87 LEU A N 1
ATOM 669 C CA . LEU A 1 87 ? 7.690 -11.721 -24.242 1.00 77.19 87 LEU A CA 1
ATOM 670 C C . LEU A 1 87 ? 8.153 -11.381 -22.819 1.00 77.19 87 LEU A C 1
ATOM 672 O O . LEU A 1 87 ? 9.095 -11.991 -22.301 1.00 77.19 87 LEU A O 1
ATOM 676 N N . VAL A 1 88 ? 7.489 -10.406 -22.200 1.00 88.12 88 VAL A N 1
ATOM 677 C CA . VAL A 1 88 ? 7.768 -9.991 -20.823 1.00 88.12 88 VAL A CA 1
ATOM 678 C C . VAL A 1 88 ? 7.561 -11.185 -19.890 1.00 88.12 88 VAL A C 1
ATOM 680 O O . VAL A 1 88 ? 6.571 -11.905 -19.980 1.00 88.12 88 VAL A O 1
ATOM 683 N N . SER A 1 89 ? 8.514 -11.409 -18.988 1.00 91.38 89 SER A N 1
ATOM 684 C CA . SER A 1 89 ? 8.469 -12.469 -17.973 1.00 91.38 89 SER A CA 1
ATOM 685 C C . SER A 1 89 ? 8.801 -11.923 -16.591 1.00 91.38 89 SER A C 1
ATOM 687 O O . SER A 1 89 ? 9.805 -11.224 -16.437 1.00 91.38 89 SER A O 1
ATOM 689 N N . ASN A 1 90 ? 8.033 -12.332 -15.579 1.00 91.31 90 ASN A N 1
ATOM 690 C CA . ASN A 1 90 ? 8.286 -12.013 -14.171 1.00 91.31 90 ASN A CA 1
ATOM 691 C C . ASN A 1 90 ? 9.614 -12.582 -13.639 1.00 91.31 90 ASN A C 1
ATOM 693 O O . ASN A 1 90 ? 10.153 -12.064 -12.670 1.00 91.31 90 ASN A O 1
ATOM 697 N N . SER A 1 91 ? 10.207 -13.592 -14.288 1.00 89.44 91 SER A N 1
ATOM 698 C CA . SER A 1 91 ? 11.518 -14.131 -13.878 1.00 89.44 91 SER A CA 1
ATOM 699 C C . SER A 1 91 ? 12.682 -13.141 -14.021 1.00 89.44 91 SER A C 1
ATOM 701 O O . SER A 1 91 ? 13.753 -13.383 -13.472 1.00 89.44 91 SER A O 1
ATOM 703 N N . ARG A 1 92 ? 12.490 -12.049 -14.771 1.00 91.75 92 ARG A N 1
ATOM 704 C CA . ARG A 1 92 ? 13.482 -10.982 -14.974 1.00 91.75 92 ARG A CA 1
ATOM 705 C C . ARG A 1 92 ? 13.197 -9.725 -14.145 1.00 91.75 92 ARG A C 1
ATOM 707 O O . ARG A 1 92 ? 13.987 -8.782 -14.199 1.00 91.75 92 ARG A O 1
ATOM 714 N N . LEU A 1 93 ? 12.088 -9.699 -13.401 1.00 93.75 93 LEU A N 1
ATOM 715 C CA . LEU A 1 93 ? 11.785 -8.622 -12.466 1.00 93.75 93 LEU A CA 1
ATOM 716 C C . LEU A 1 93 ? 12.734 -8.733 -11.267 1.00 93.75 93 LEU A C 1
ATOM 718 O O . LEU A 1 93 ? 12.748 -9.747 -10.574 1.00 93.75 93 LEU A O 1
ATOM 722 N N . GLN A 1 94 ? 13.538 -7.699 -11.037 1.00 95.31 94 GLN A N 1
ATOM 723 C CA . GLN A 1 94 ? 14.529 -7.667 -9.957 1.00 95.31 94 GLN A CA 1
ATOM 724 C C . GLN A 1 94 ? 14.050 -6.875 -8.745 1.00 95.31 94 GLN A C 1
ATOM 726 O O . GLN A 1 94 ? 14.538 -7.103 -7.640 1.00 95.31 94 GLN A O 1
ATOM 731 N N . GLY A 1 95 ? 13.098 -5.962 -8.925 1.00 95.06 95 GLY A N 1
ATOM 732 C CA . GLY A 1 95 ? 12.480 -5.255 -7.815 1.00 95.06 95 GLY A CA 1
ATOM 733 C C . GLY A 1 95 ? 11.405 -4.271 -8.248 1.00 95.06 95 GLY A C 1
ATOM 734 O O . GLY A 1 95 ? 11.346 -3.864 -9.410 1.00 95.06 95 GLY A O 1
ATOM 735 N N . VAL A 1 96 ? 10.573 -3.884 -7.285 1.00 95.19 96 VAL A N 1
ATOM 736 C CA . VAL A 1 96 ? 9.587 -2.807 -7.422 1.00 95.19 96 VAL A CA 1
ATOM 737 C C . VAL A 1 96 ? 10.128 -1.574 -6.720 1.00 95.19 96 VAL A C 1
ATOM 739 O O . VAL A 1 96 ? 10.515 -1.637 -5.554 1.00 95.19 96 VAL A O 1
ATOM 742 N N . TYR A 1 97 ? 10.177 -0.471 -7.453 1.00 94.44 97 TYR A N 1
ATOM 743 C CA . TYR A 1 97 ? 10.612 0.834 -6.985 1.00 94.44 97 TYR A CA 1
ATOM 744 C C . TYR A 1 97 ? 9.417 1.649 -6.490 1.00 94.44 97 TYR A C 1
ATOM 746 O O . TYR A 1 97 ? 8.360 1.653 -7.117 1.00 94.44 97 TYR A O 1
ATOM 754 N N . PHE A 1 98 ? 9.624 2.381 -5.403 1.00 92.00 98 PHE A N 1
ATOM 755 C CA . PHE A 1 98 ? 8.710 3.354 -4.826 1.00 92.00 98 PHE A CA 1
ATOM 756 C C . PHE A 1 98 ? 9.457 4.687 -4.748 1.00 92.00 98 PHE A C 1
ATOM 758 O O . PHE A 1 98 ? 10.443 4.811 -4.007 1.00 92.00 98 PHE A O 1
ATOM 765 N N . GLY A 1 99 ? 9.017 5.685 -5.513 1.00 90.25 99 GLY A N 1
ATOM 766 C CA . GLY A 1 99 ? 9.569 7.034 -5.417 1.00 90.25 99 GLY A CA 1
ATOM 767 C C . GLY A 1 99 ? 9.336 7.625 -4.032 1.00 90.25 99 GLY A C 1
ATOM 768 O O . GLY A 1 99 ? 10.255 8.214 -3.462 1.00 90.25 99 GLY A O 1
ATOM 769 N N . GLU A 1 100 ? 8.174 7.343 -3.447 1.00 89.25 100 GLU A N 1
ATOM 770 C CA . GLU A 1 100 ? 7.879 7.555 -2.034 1.00 89.25 100 GLU A CA 1
ATOM 771 C C . GLU A 1 100 ? 6.929 6.462 -1.526 1.00 89.25 100 GLU A C 1
ATOM 773 O O . GLU A 1 100 ? 6.022 6.015 -2.233 1.00 89.25 100 GLU A O 1
ATOM 778 N N . LEU A 1 101 ? 7.174 5.987 -0.306 1.00 89.81 101 LEU A N 1
ATOM 779 C CA . LEU A 1 101 ? 6.379 4.947 0.340 1.00 89.81 101 LEU A CA 1
ATOM 780 C C . LEU A 1 101 ? 5.851 5.471 1.668 1.00 89.81 101 LEU A C 1
ATOM 782 O O . LEU A 1 101 ? 6.614 5.992 2.485 1.00 89.81 101 LEU A O 1
ATOM 786 N N . GLU A 1 102 ? 4.554 5.297 1.893 1.00 91.56 102 GLU A N 1
ATOM 787 C CA . GLU A 1 102 ? 3.903 5.793 3.093 1.00 91.56 102 GLU A CA 1
ATOM 788 C C . GLU A 1 102 ? 2.970 4.750 3.721 1.00 91.56 102 GLU A C 1
ATOM 790 O O . GLU A 1 102 ? 2.117 4.189 3.037 1.00 91.56 102 GLU A O 1
ATOM 795 N N . ILE A 1 103 ? 3.109 4.500 5.029 1.00 93.12 103 ILE A N 1
ATOM 796 C CA . ILE A 1 103 ? 2.374 3.437 5.737 1.00 93.12 103 ILE A CA 1
ATOM 797 C C . ILE A 1 103 ? 1.711 3.968 7.008 1.00 93.12 103 ILE A C 1
ATOM 799 O O . ILE A 1 103 ? 2.376 4.551 7.875 1.00 93.12 103 ILE A O 1
ATOM 803 N N . PHE A 1 104 ? 0.404 3.724 7.121 1.00 93.06 104 PHE A N 1
ATOM 804 C CA . PHE A 1 104 ? -0.438 4.154 8.237 1.00 93.06 104 PHE A CA 1
ATOM 805 C C . PHE A 1 104 ? -1.402 3.054 8.669 1.00 93.06 104 PHE A C 1
ATOM 807 O O . PHE A 1 104 ? -1.983 2.370 7.834 1.00 93.06 104 PHE A O 1
ATOM 814 N N . ALA A 1 105 ? -1.620 2.938 9.974 1.00 94.06 105 ALA A N 1
ATOM 815 C CA . ALA A 1 105 ? -2.760 2.214 10.523 1.00 94.06 105 ALA A CA 1
ATOM 816 C C . ALA A 1 105 ? -3.816 3.216 11.000 1.00 94.06 105 ALA A C 1
ATOM 818 O O . ALA A 1 105 ? -3.464 4.297 11.469 1.00 94.06 105 ALA A O 1
ATOM 819 N N . TYR A 1 106 ? -5.087 2.861 10.904 1.00 94.44 106 TYR A N 1
ATOM 820 C CA . TYR A 1 106 ? -6.217 3.706 11.266 1.00 94.44 106 TYR A CA 1
ATOM 821 C C . TYR A 1 106 ? -7.156 2.979 12.207 1.00 94.44 106 TYR A C 1
ATOM 823 O O . TYR A 1 106 ? -7.353 1.777 12.066 1.00 94.44 106 TYR A O 1
ATOM 831 N N . ASP A 1 107 ? -7.752 3.748 13.102 1.00 93.75 107 ASP A N 1
ATOM 832 C CA . ASP A 1 107 ? -8.693 3.324 14.128 1.00 93.75 107 ASP A CA 1
ATOM 833 C C . ASP A 1 107 ? -9.915 4.245 14.035 1.00 93.75 107 ASP A C 1
ATOM 835 O O . ASP A 1 107 ? -9.800 5.470 14.215 1.00 93.75 107 ASP A O 1
ATOM 839 N N . TYR A 1 108 ? -11.050 3.669 13.638 1.00 92.56 108 TYR A N 1
ATOM 840 C CA . TYR A 1 108 ? -12.288 4.374 13.330 1.00 92.56 108 TYR A CA 1
ATOM 841 C C . TYR A 1 108 ? -13.107 4.576 14.598 1.00 92.56 108 TYR A C 1
ATOM 843 O O . TYR A 1 108 ? -13.694 3.651 15.154 1.00 92.56 108 TYR A O 1
ATOM 851 N N . ARG A 1 109 ? -13.171 5.825 15.054 1.00 88.62 109 ARG A N 1
ATOM 852 C CA . ARG A 1 109 ? -13.764 6.205 16.338 1.00 88.62 109 ARG A CA 1
ATOM 853 C C . ARG A 1 109 ? -14.667 7.425 16.179 1.00 88.62 109 ARG A C 1
ATOM 855 O O . ARG A 1 109 ? -14.356 8.495 16.713 1.00 88.62 109 ARG A O 1
ATOM 862 N N . PRO A 1 110 ? -15.766 7.311 15.420 1.00 86.00 110 PRO A N 1
ATOM 863 C CA . PRO A 1 110 ? -16.667 8.431 15.199 1.00 86.00 110 PRO A CA 1
ATOM 864 C C . PRO A 1 110 ? -17.246 8.936 16.525 1.00 86.00 110 PRO A C 1
ATOM 866 O O . PRO A 1 110 ? -17.695 8.163 17.368 1.00 86.00 110 PRO A O 1
ATOM 869 N N . GLY A 1 111 ? -17.248 10.257 16.706 1.00 82.81 111 GLY A N 1
ATOM 870 C CA . GLY A 1 111 ? -17.804 10.907 17.899 1.00 82.81 111 GLY A CA 1
ATOM 871 C C . GLY A 1 111 ? -16.891 10.945 19.130 1.00 82.81 111 GLY A C 1
ATOM 872 O O . GLY A 1 111 ? -17.245 11.609 20.105 1.00 82.81 111 GLY A O 1
ATOM 873 N N . GLU A 1 112 ? -15.713 10.316 19.089 1.00 84.56 112 GLU A N 1
ATOM 874 C CA . GLU A 1 112 ? -14.732 10.451 20.165 1.00 84.56 112 GLU A CA 1
ATOM 875 C C . GLU A 1 112 ? -14.187 11.882 20.256 1.00 84.56 112 GLU A C 1
ATOM 877 O O . GLU A 1 112 ? -13.910 12.549 19.258 1.00 84.56 112 GLU A O 1
ATOM 882 N N . THR A 1 113 ? -14.019 12.364 21.488 1.00 77.00 113 THR A N 1
ATOM 883 C CA . THR A 1 113 ? -13.584 13.750 21.748 1.00 77.00 113 THR A CA 1
ATOM 884 C C . THR A 1 113 ? -12.096 13.964 21.489 1.00 77.00 113 THR A C 1
ATOM 886 O O . THR A 1 113 ? -11.688 15.073 21.150 1.00 77.00 113 THR A O 1
ATOM 889 N N . ASN A 1 114 ? -11.290 12.909 21.628 1.00 79.00 114 ASN A N 1
ATOM 890 C CA . ASN A 1 114 ? -9.842 12.956 21.472 1.00 79.00 114 ASN A CA 1
ATOM 891 C C . ASN A 1 114 ? -9.393 11.934 20.433 1.00 79.00 114 ASN A C 1
ATOM 893 O O . ASN A 1 114 ? -9.327 10.736 20.716 1.00 79.00 114 ASN A O 1
ATOM 897 N N . GLN A 1 115 ? -9.037 12.427 19.250 1.00 84.38 115 GLN A N 1
ATOM 898 C CA . GLN A 1 115 ? -8.425 11.625 18.198 1.00 84.38 115 GLN A CA 1
ATOM 899 C C . GLN A 1 115 ? -6.898 11.704 18.273 1.00 84.38 115 GLN A C 1
ATOM 901 O O . GLN A 1 115 ? -6.335 12.788 18.417 1.00 84.38 115 GLN A O 1
ATOM 906 N N . GLU A 1 116 ? -6.217 10.569 18.145 1.00 82.75 116 GLU A N 1
ATOM 907 C CA . GLU A 1 116 ? -4.759 10.470 18.240 1.00 82.75 116 GLU A CA 1
ATOM 908 C C . GLU A 1 116 ? -4.125 10.473 16.842 1.00 82.75 116 GLU A C 1
ATOM 910 O O . GLU A 1 116 ? -4.481 9.661 15.990 1.00 82.75 116 GLU A O 1
ATOM 915 N N . GLY A 1 117 ? -3.174 11.381 16.599 1.00 77.38 117 GLY A N 1
ATOM 916 C CA . GLY A 1 117 ? -2.525 11.515 15.295 1.00 77.38 117 GLY A CA 1
ATOM 917 C C . GLY A 1 117 ? -1.486 12.637 15.236 1.00 77.38 117 GLY A C 1
ATOM 918 O O . GLY A 1 117 ? -1.777 13.774 15.592 1.00 77.38 117 GLY A O 1
ATOM 919 N N . ASN A 1 118 ? -0.284 12.360 14.716 1.00 68.06 118 ASN A N 1
ATOM 920 C CA . ASN A 1 118 ? 0.790 13.369 14.580 1.00 68.06 118 ASN A CA 1
ATOM 921 C C . ASN A 1 118 ? 0.647 14.313 13.368 1.00 68.06 118 ASN A C 1
ATOM 923 O O . ASN A 1 118 ? 1.426 15.252 13.217 1.00 68.06 118 ASN A O 1
ATOM 927 N N . PHE A 1 119 ? -0.320 14.062 12.485 1.00 63.72 119 PHE A N 1
ATOM 928 C CA . PHE A 1 119 ? -0.463 14.761 11.198 1.00 63.72 119 PHE A CA 1
ATOM 929 C C . PHE A 1 119 ? -1.822 15.449 11.046 1.00 63.72 119 PHE A C 1
ATOM 931 O O . PHE A 1 119 ? -2.301 15.647 9.932 1.00 63.72 119 PHE A O 1
ATOM 938 N N . GLY A 1 120 ? -2.423 15.805 12.186 1.00 61.75 120 GLY A N 1
ATOM 939 C CA . GLY A 1 120 ? -3.822 16.195 12.279 1.00 61.75 120 GLY A CA 1
ATOM 940 C C . GLY A 1 120 ? -4.710 14.970 12.103 1.00 61.75 120 GLY A C 1
ATOM 941 O O . GLY A 1 120 ? -4.741 14.372 11.033 1.00 61.75 120 GLY A O 1
ATOM 942 N N . SER A 1 121 ? -5.394 14.565 13.163 1.00 61.03 121 SER A N 1
ATOM 943 C CA . SER A 1 121 ? -6.481 13.596 13.077 1.00 61.03 121 SER A CA 1
ATOM 944 C C . SER A 1 121 ? -7.735 14.307 12.567 1.00 61.03 121 SER A C 1
ATOM 946 O O . SER A 1 121 ? -8.040 15.430 12.987 1.00 61.03 121 SER A O 1
ATOM 948 N N . GLY A 1 122 ? -8.449 13.702 11.618 1.00 67.12 122 GLY A N 1
ATOM 949 C CA . GLY A 1 122 ? -9.810 14.139 11.335 1.00 67.12 122 GLY A CA 1
ATOM 950 C C . GLY A 1 122 ? -10.760 13.675 12.433 1.00 67.12 122 GLY A C 1
ATOM 951 O O . GLY A 1 122 ? -10.385 12.940 13.342 1.00 67.12 122 GLY A O 1
ATOM 952 N N . ARG A 1 123 ? -12.002 14.153 12.368 1.00 77.38 123 ARG A N 1
ATOM 953 C CA . ARG A 1 123 ? -12.971 14.063 13.469 1.00 77.38 123 ARG A CA 1
ATOM 954 C C . ARG A 1 123 ? -13.246 12.634 13.949 1.00 77.38 123 ARG A C 1
ATOM 956 O O . ARG A 1 123 ? -13.478 12.443 15.139 1.00 77.38 123 ARG A O 1
ATOM 963 N N . ASP A 1 124 ? -13.186 11.668 13.039 1.00 85.69 124 ASP A N 1
ATOM 964 C CA . ASP A 1 124 ? -13.621 10.294 13.296 1.00 85.69 124 ASP A CA 1
ATOM 965 C C . ASP A 1 124 ? -12.471 9.286 13.329 1.00 85.69 124 ASP A C 1
ATOM 967 O O . ASP A 1 124 ? -12.709 8.108 13.573 1.00 85.69 124 ASP A O 1
ATOM 971 N N . TRP A 1 125 ? -11.232 9.717 13.084 1.00 90.00 125 TRP A N 1
ATOM 972 C CA . TRP A 1 125 ? -10.116 8.800 12.881 1.00 90.00 125 TRP A CA 1
ATOM 973 C C . TRP A 1 125 ? -8.950 9.122 13.783 1.00 90.00 125 TRP A C 1
ATOM 975 O O . TRP A 1 125 ? -8.434 10.240 13.813 1.00 90.00 125 TRP A O 1
ATOM 985 N N . SER A 1 126 ? -8.471 8.082 14.449 1.00 90.38 126 SER A N 1
ATOM 986 C CA . SER A 1 126 ? -7.099 8.055 14.924 1.00 90.38 126 SER A CA 1
ATOM 987 C C . SER A 1 126 ? -6.244 7.305 13.937 1.00 90.38 126 SER A C 1
ATOM 989 O O . SER A 1 126 ? -6.688 6.360 13.293 1.00 90.38 126 SER A O 1
ATOM 991 N N . HIS A 1 127 ? -5.001 7.727 13.808 1.00 89.88 127 HIS A N 1
ATOM 992 C CA . HIS A 1 127 ? -4.068 7.091 12.899 1.00 89.88 127 HIS A CA 1
ATOM 993 C C . HIS A 1 127 ? -2.741 6.906 13.588 1.00 89.88 127 HIS A C 1
ATOM 995 O O . HIS A 1 127 ? -2.341 7.737 14.390 1.00 89.88 127 HIS A O 1
ATOM 1001 N N . TRP A 1 128 ? -2.035 5.844 13.241 1.00 88.69 128 TRP A N 1
ATOM 1002 C CA . TRP A 1 128 ? -0.689 5.577 13.695 1.00 88.69 128 TRP A CA 1
ATOM 1003 C C . TRP A 1 128 ? 0.248 5.600 12.494 1.00 88.69 128 TRP A C 1
ATOM 1005 O O . TRP A 1 128 ? 0.209 4.729 11.624 1.00 88.69 128 TRP A O 1
ATOM 1015 N N . ALA A 1 129 ? 1.098 6.624 12.450 1.00 88.75 129 ALA A N 1
ATOM 1016 C CA . ALA A 1 129 ? 2.150 6.730 11.450 1.00 88.75 129 ALA A CA 1
ATOM 1017 C C . ALA A 1 129 ? 3.259 5.704 11.712 1.00 88.75 129 ALA A C 1
ATOM 1019 O O . ALA A 1 129 ? 3.986 5.813 12.704 1.00 88.75 129 ALA A O 1
ATOM 1020 N N . ILE A 1 130 ? 3.404 4.743 10.803 1.00 88.75 130 ILE A N 1
ATOM 1021 C CA . ILE A 1 130 ? 4.473 3.741 10.851 1.00 88.75 130 ILE A CA 1
ATOM 1022 C C . ILE A 1 130 ? 5.661 4.255 10.046 1.00 88.75 130 ILE A C 1
ATOM 1024 O O . ILE A 1 130 ? 6.778 4.355 10.552 1.00 88.75 130 ILE A O 1
ATOM 1028 N N . ALA A 1 131 ? 5.385 4.651 8.806 1.00 88.69 131 ALA A N 1
ATOM 1029 C CA . ALA A 1 131 ? 6.393 5.051 7.847 1.00 88.69 131 ALA A CA 1
ATOM 1030 C C . ALA A 1 131 ? 5.876 6.256 7.050 1.00 88.69 131 ALA A C 1
ATOM 1032 O O . ALA A 1 131 ? 5.376 6.086 5.945 1.00 88.69 131 ALA A O 1
ATOM 1033 N N . PRO A 1 132 ? 5.884 7.471 7.623 1.00 86.94 132 PRO A N 1
ATOM 1034 C CA . PRO A 1 132 ? 5.347 8.649 6.957 1.00 86.94 132 PRO A CA 1
ATOM 1035 C C . PRO A 1 132 ? 6.260 9.122 5.819 1.00 86.94 132 PRO A C 1
ATOM 1037 O O . PRO A 1 132 ? 7.483 8.963 5.880 1.00 86.94 132 PRO A O 1
ATOM 1040 N N . SER A 1 133 ? 5.641 9.767 4.830 1.00 81.56 133 SER A N 1
ATOM 1041 C CA . SER A 1 133 ? 6.301 10.521 3.756 1.00 81.56 133 SER A CA 1
ATOM 1042 C C . SER A 1 133 ? 7.095 11.730 4.290 1.00 81.56 133 SER A C 1
ATOM 1044 O O . SER A 1 133 ? 6.914 12.175 5.431 1.00 81.56 133 SER A O 1
ATOM 1046 N N . GLY A 1 134 ? 7.952 12.322 3.457 1.00 80.00 134 GLY A N 1
ATOM 1047 C CA . GLY A 1 134 ? 8.702 13.550 3.755 1.00 80.00 134 GLY A CA 1
ATOM 1048 C C . GLY A 1 134 ? 10.070 13.345 4.414 1.00 80.00 134 GLY A C 1
ATOM 1049 O O . GLY A 1 134 ? 10.665 14.315 4.887 1.00 80.00 134 GLY A O 1
ATOM 1050 N N . TYR A 1 135 ? 10.575 12.110 4.433 1.00 82.56 135 TYR A N 1
ATOM 1051 C CA . TYR A 1 135 ? 11.927 11.757 4.884 1.00 82.56 135 TYR A CA 1
ATOM 1052 C C . TYR A 1 135 ? 12.748 11.235 3.702 1.00 82.56 135 TYR A C 1
ATOM 1054 O O . TYR A 1 135 ? 12.210 10.532 2.848 1.00 82.56 135 TYR A O 1
ATOM 1062 N N . GLU A 1 136 ? 14.046 11.530 3.634 1.00 82.12 136 GLU A N 1
ATOM 1063 C CA . GLU A 1 136 ? 14.885 11.055 2.520 1.00 82.12 136 GLU A CA 1
ATOM 1064 C C . GLU A 1 136 ? 14.919 9.522 2.469 1.00 82.12 136 GLU A C 1
ATOM 1066 O O . GLU A 1 136 ? 14.891 8.904 1.407 1.00 82.12 136 GLU A O 1
ATOM 1071 N N . GLU A 1 137 ? 14.895 8.880 3.630 1.00 84.19 137 GLU A N 1
ATOM 1072 C CA . GLU A 1 137 ? 14.843 7.436 3.791 1.00 84.19 137 GLU A CA 1
ATOM 1073 C C . GLU A 1 137 ? 13.549 6.822 3.235 1.00 84.19 137 GLU A C 1
ATOM 1075 O O . GLU A 1 137 ? 13.621 5.715 2.710 1.00 84.19 137 GLU A O 1
ATOM 1080 N N . SER A 1 138 ? 12.427 7.558 3.261 1.00 83.75 138 SER A N 1
ATOM 1081 C CA . SER A 1 138 ? 11.120 7.139 2.711 1.00 83.75 138 SER A CA 1
ATOM 1082 C C . SER A 1 138 ? 11.048 7.174 1.179 1.00 83.75 138 SER A C 1
ATOM 1084 O O . SER A 1 138 ? 10.098 6.668 0.582 1.00 83.75 138 SER A O 1
ATOM 1086 N N . ARG A 1 139 ? 12.053 7.779 0.536 1.00 88.38 139 ARG A N 1
ATOM 1087 C CA . ARG A 1 139 ? 12.086 8.020 -0.908 1.00 88.38 139 ARG A CA 1
ATOM 1088 C C . ARG A 1 139 ? 12.967 7.028 -1.643 1.00 88.38 139 ARG A C 1
ATOM 1090 O O . ARG A 1 139 ? 13.949 6.536 -1.090 1.00 88.38 139 ARG A O 1
ATOM 1097 N N . LYS A 1 140 ? 12.691 6.798 -2.924 1.00 89.31 140 LYS A N 1
ATOM 1098 C CA . LYS A 1 140 ? 13.532 5.994 -3.826 1.00 89.31 140 LYS A CA 1
ATOM 1099 C C . LYS A 1 140 ? 13.858 4.602 -3.268 1.00 89.31 140 LYS A C 1
ATOM 1101 O O . LYS A 1 140 ? 15.011 4.169 -3.312 1.00 89.31 140 LYS A O 1
ATOM 1106 N N . ILE A 1 141 ? 12.867 3.942 -2.685 1.00 91.62 141 ILE A N 1
ATOM 1107 C CA . ILE A 1 141 ? 13.008 2.621 -2.069 1.00 91.62 141 ILE A CA 1
ATOM 1108 C C . ILE A 1 141 ? 12.749 1.559 -3.135 1.00 91.62 141 ILE A C 1
ATOM 1110 O O . ILE A 1 141 ? 11.892 1.740 -3.988 1.00 91.62 141 ILE A O 1
ATOM 1114 N N . VAL A 1 142 ? 13.455 0.437 -3.082 1.00 94.31 142 VAL A N 1
ATOM 1115 C CA . VAL A 1 142 ? 13.164 -0.751 -3.888 1.00 94.31 142 VAL A CA 1
ATOM 1116 C C . VAL A 1 142 ? 12.928 -1.939 -2.968 1.00 94.31 142 VAL A C 1
ATOM 1118 O O . VAL A 1 142 ? 13.775 -2.253 -2.130 1.00 94.31 142 VAL A O 1
ATOM 1121 N N . LEU A 1 143 ? 11.802 -2.627 -3.164 1.00 95.25 143 LEU A N 1
ATOM 1122 C CA . LEU A 1 143 ? 11.636 -4.002 -2.704 1.00 95.25 143 LEU A CA 1
ATOM 1123 C C . LEU A 1 143 ? 12.260 -4.920 -3.753 1.00 95.25 143 LEU A C 1
ATOM 1125 O O . LEU A 1 143 ? 11.682 -5.107 -4.827 1.00 95.25 143 LEU A O 1
ATOM 1129 N N . LYS A 1 144 ? 13.449 -5.460 -3.472 1.00 94.50 144 LYS A N 1
ATOM 1130 C CA . LYS A 1 144 ? 14.091 -6.413 -4.383 1.00 94.50 144 LYS A CA 1
ATOM 1131 C C . LYS A 1 144 ? 13.396 -7.773 -4.313 1.00 94.50 144 LYS A C 1
ATOM 1133 O O . LYS A 1 144 ? 12.870 -8.164 -3.270 1.00 94.50 144 LYS A O 1
ATOM 1138 N N . ALA A 1 145 ? 13.419 -8.497 -5.426 1.00 92.50 145 ALA A N 1
ATOM 1139 C CA . ALA A 1 145 ? 12.928 -9.867 -5.493 1.00 92.50 145 ALA A CA 1
ATOM 1140 C C . ALA A 1 145 ? 13.669 -10.751 -4.479 1.00 92.50 145 ALA A C 1
ATOM 1142 O O . ALA A 1 145 ? 14.898 -10.760 -4.426 1.00 92.50 145 ALA A O 1
ATOM 1143 N N . GLY A 1 146 ? 12.909 -11.489 -3.673 1.00 90.25 146 GLY A N 1
ATOM 1144 C CA . GLY A 1 146 ? 13.421 -12.326 -2.592 1.00 90.25 146 GLY A CA 1
ATOM 1145 C C . GLY A 1 146 ? 13.977 -11.568 -1.382 1.00 90.25 146 GLY A C 1
ATOM 1146 O O . GLY A 1 146 ? 14.661 -12.192 -0.579 1.00 90.25 146 GLY A O 1
ATOM 1147 N N . GLU A 1 147 ? 13.712 -10.267 -1.230 1.00 93.25 147 GLU A N 1
ATOM 1148 C CA . GLU A 1 147 ? 14.170 -9.465 -0.085 1.00 93.25 147 GLU A CA 1
ATOM 1149 C C . GLU A 1 147 ? 13.004 -8.916 0.765 1.00 93.25 147 GLU A C 1
ATOM 1151 O O . GLU A 1 147 ? 11.825 -9.208 0.539 1.00 93.25 147 GLU A O 1
ATOM 1156 N N . GLN A 1 148 ? 13.353 -8.130 1.790 1.00 94.12 148 GLN A N 1
ATOM 1157 C CA . GLN A 1 148 ? 12.422 -7.418 2.661 1.00 94.12 148 GLN A CA 1
ATOM 1158 C C . GLN A 1 148 ? 12.854 -5.967 2.895 1.00 94.12 148 GLN A C 1
ATOM 1160 O O . GLN A 1 148 ? 14.041 -5.646 2.858 1.00 94.12 148 GLN A O 1
ATOM 1165 N N . ILE A 1 149 ? 11.890 -5.109 3.219 1.00 92.06 149 ILE A N 1
ATOM 1166 C CA . ILE A 1 149 ? 12.100 -3.745 3.706 1.00 92.06 149 ILE A CA 1
ATOM 1167 C C . ILE A 1 149 ? 11.522 -3.650 5.116 1.00 92.06 149 ILE A C 1
ATOM 1169 O O . ILE A 1 149 ? 10.376 -4.033 5.353 1.00 92.06 149 ILE A O 1
ATOM 1173 N N . ASN A 1 150 ? 12.296 -3.074 6.033 1.00 91.00 150 ASN A N 1
ATOM 1174 C CA . ASN A 1 150 ? 11.825 -2.685 7.359 1.00 91.00 150 ASN A CA 1
ATOM 1175 C C . ASN A 1 150 ? 11.620 -1.162 7.360 1.00 91.00 150 ASN A C 1
ATOM 1177 O O . ASN A 1 150 ? 12.607 -0.427 7.453 1.00 91.00 150 ASN A O 1
ATOM 1181 N N . PRO A 1 151 ? 10.384 -0.665 7.189 1.00 84.12 151 PRO A N 1
ATOM 1182 C CA . PRO A 1 151 ? 10.089 0.757 7.058 1.00 84.12 151 PRO A CA 1
ATOM 1183 C C . PRO A 1 151 ? 10.182 1.535 8.385 1.00 84.12 151 PRO A C 1
ATOM 1185 O O . PRO A 1 151 ? 9.223 2.140 8.852 1.00 84.12 151 PRO A O 1
ATOM 1188 N N . GLU A 1 152 ? 11.362 1.535 9.005 1.00 79.38 152 GLU A N 1
ATOM 1189 C CA . GLU A 1 152 ? 11.623 2.142 10.318 1.00 79.38 152 GLU A CA 1
ATOM 1190 C C . GLU A 1 152 ? 12.306 3.515 10.239 1.00 79.38 152 GLU A C 1
ATOM 1192 O O . GLU A 1 152 ? 12.968 3.954 11.182 1.00 79.38 152 GLU A O 1
ATOM 1197 N N . TRP A 1 153 ? 12.144 4.228 9.125 1.00 83.38 153 TRP A N 1
ATOM 1198 C CA . TRP A 1 153 ? 12.783 5.530 8.930 1.00 83.38 153 TRP A CA 1
ATOM 1199 C C . TRP A 1 153 ? 12.179 6.663 9.752 1.00 83.38 153 TRP A C 1
ATOM 1201 O O . TRP A 1 153 ? 12.794 7.720 9.859 1.00 83.38 153 TRP A O 1
ATOM 1211 N N . TYR A 1 154 ? 10.992 6.483 10.339 1.00 81.38 154 TYR A N 1
ATOM 1212 C CA . TYR A 1 154 ? 10.422 7.507 11.206 1.00 81.38 154 TYR A CA 1
ATOM 1213 C C . TYR A 1 154 ? 11.265 7.600 12.489 1.00 81.38 154 TYR A C 1
ATOM 1215 O O . TYR A 1 154 ? 11.259 6.644 13.276 1.00 81.38 154 TYR A O 1
ATOM 1223 N N . PRO A 1 155 ? 12.018 8.692 12.735 1.00 75.56 155 PRO A N 1
ATOM 1224 C CA . PRO A 1 155 ? 12.948 8.733 13.857 1.00 75.56 155 PRO A CA 1
ATOM 1225 C C . PRO A 1 155 ? 12.198 8.665 15.186 1.00 75.56 155 PRO A C 1
ATOM 1227 O O . PRO A 1 155 ? 11.175 9.329 15.357 1.00 75.56 155 PRO A O 1
ATOM 1230 N N . ALA A 1 156 ? 12.733 7.905 16.147 1.00 74.69 156 ALA A N 1
ATOM 1231 C CA . ALA A 1 156 ? 12.093 7.651 17.443 1.00 74.69 156 ALA A CA 1
ATOM 1232 C C . ALA A 1 156 ? 11.643 8.933 18.166 1.00 74.69 156 ALA A C 1
ATOM 1234 O O . ALA A 1 156 ? 10.550 8.977 18.721 1.00 74.69 156 ALA A O 1
ATOM 1235 N N . SER A 1 157 ? 12.430 10.009 18.072 1.00 71.69 157 SER A N 1
ATOM 1236 C CA . SER A 1 157 ? 12.113 11.318 18.661 1.00 71.69 157 SER A CA 1
ATOM 1237 C C . SER A 1 157 ? 10.873 11.998 18.074 1.00 71.69 157 SER A C 1
ATOM 1239 O O . SER A 1 157 ? 10.309 12.884 18.712 1.00 71.69 157 SER A O 1
ATOM 1241 N N . ARG A 1 158 ? 10.450 11.608 16.867 1.00 74.56 158 ARG A N 1
ATOM 1242 C CA . ARG A 1 158 ? 9.265 12.136 16.183 1.00 74.56 158 ARG A CA 1
ATOM 1243 C C . ARG A 1 158 ? 8.118 11.138 16.129 1.00 74.56 158 ARG A C 1
ATOM 1245 O O . ARG A 1 158 ? 7.032 11.551 15.740 1.00 74.56 158 ARG A O 1
ATOM 1252 N N . ARG A 1 159 ? 8.340 9.867 16.493 1.00 77.38 159 ARG A N 1
ATOM 1253 C CA . ARG A 1 159 ? 7.312 8.820 16.431 1.00 77.38 159 ARG A CA 1
ATOM 1254 C C . ARG A 1 159 ? 6.075 9.235 17.214 1.00 77.38 159 ARG A C 1
ATOM 1256 O O . ARG A 1 159 ? 6.164 9.838 18.285 1.00 77.38 159 ARG A O 1
ATOM 1263 N N . GLN A 1 160 ? 4.917 8.917 16.647 1.00 74.38 160 GLN A N 1
ATOM 1264 C CA . GLN A 1 160 ? 3.650 9.170 17.303 1.00 74.38 160 GLN A CA 1
ATOM 1265 C C . GLN A 1 160 ? 3.583 8.396 18.608 1.00 74.38 160 GLN A C 1
ATOM 1267 O O . GLN A 1 160 ? 3.872 7.203 18.651 1.00 74.38 160 GLN A O 1
ATOM 1272 N N . ARG A 1 161 ? 3.192 9.101 19.668 1.00 69.38 161 ARG A N 1
ATOM 1273 C CA . ARG A 1 161 ? 2.831 8.471 20.927 1.00 69.38 161 ARG A CA 1
ATOM 1274 C C . ARG A 1 161 ? 1.332 8.281 20.949 1.00 69.38 161 ARG A C 1
ATOM 1276 O O . ARG A 1 161 ? 0.585 9.231 20.735 1.00 69.38 161 ARG A O 1
ATOM 1283 N N . MET A 1 162 ? 0.927 7.067 21.264 1.00 72.19 162 MET A N 1
ATOM 1284 C CA . MET A 1 162 ? -0.438 6.775 21.663 1.00 72.19 162 MET A CA 1
ATOM 1285 C C . MET A 1 162 ? -0.533 7.166 23.137 1.00 72.19 162 MET A C 1
ATOM 1287 O O . MET A 1 162 ? 0.084 6.535 23.994 1.00 72.19 162 MET A O 1
ATOM 1291 N N . THR A 1 163 ? -1.144 8.316 23.415 1.00 63.03 163 THR A N 1
ATOM 1292 C CA . THR A 1 163 ? -1.035 9.008 24.711 1.00 63.03 163 THR A CA 1
ATOM 1293 C C . THR A 1 163 ? -2.101 8.577 25.705 1.00 63.03 163 THR A C 1
ATOM 1295 O O . THR A 1 163 ? -1.952 8.831 26.898 1.00 63.03 163 THR A O 1
ATOM 1298 N N . THR A 1 164 ? -3.159 7.919 25.239 1.00 62.69 164 THR A N 1
ATOM 1299 C CA . THR A 1 164 ? -4.302 7.545 26.077 1.00 62.69 164 THR A CA 1
ATOM 1300 C C . THR A 1 164 ? -4.143 6.200 26.792 1.00 62.69 164 THR A C 1
ATOM 1302 O O . THR A 1 164 ? -5.003 5.847 27.593 1.00 62.69 164 THR A O 1
ATOM 1305 N N . GLY A 1 165 ? -3.065 5.441 26.537 1.00 68.50 165 GLY A N 1
ATOM 1306 C CA . GLY A 1 165 ? -2.826 4.127 27.166 1.00 68.50 165 GLY A CA 1
ATOM 1307 C C . GLY A 1 165 ? -3.874 3.058 26.818 1.00 68.50 165 GLY A C 1
ATOM 1308 O O . GLY A 1 165 ? -3.866 1.967 27.383 1.00 68.50 165 GLY A O 1
ATOM 1309 N N . ARG A 1 166 ? -4.788 3.374 25.897 1.00 83.50 166 ARG A N 1
ATOM 1310 C CA . ARG A 1 166 ? -5.806 2.462 25.374 1.00 83.50 166 ARG A CA 1
ATOM 1311 C C . ARG A 1 166 ? -5.195 1.502 24.362 1.00 83.50 166 ARG A C 1
ATOM 1313 O O . ARG A 1 166 ? -4.141 1.780 23.801 1.00 83.50 166 ARG A O 1
ATOM 1320 N N . ASP A 1 167 ? -5.915 0.438 24.047 1.00 88.19 167 ASP A N 1
ATOM 1321 C CA . ASP A 1 167 ? -5.566 -0.384 22.895 1.00 88.19 167 ASP A CA 1
ATOM 1322 C C . ASP A 1 167 ? -5.888 0.353 21.582 1.00 88.19 167 ASP A C 1
ATOM 1324 O O . ASP A 1 167 ? -6.870 1.097 21.501 1.00 88.19 167 ASP A O 1
ATOM 1328 N N . PHE A 1 168 ? -5.064 0.143 20.556 1.00 91.25 168 PHE A N 1
ATOM 1329 C CA . PHE A 1 168 ? -5.290 0.667 19.209 1.00 91.25 168 PHE A CA 1
ATOM 1330 C C . PHE A 1 168 ? -5.880 -0.420 18.319 1.00 91.25 168 PHE A C 1
ATOM 1332 O O . PHE A 1 168 ? -5.255 -1.464 18.125 1.00 91.25 168 PHE A O 1
ATOM 1339 N N . GLU A 1 169 ? -7.071 -0.181 17.788 1.00 94.19 169 GLU A N 1
ATOM 1340 C CA . GLU A 1 169 ? -7.782 -1.127 16.934 1.00 94.19 169 GLU A CA 1
ATOM 1341 C C . GLU A 1 169 ? -7.543 -0.755 15.474 1.00 94.19 169 GLU A C 1
ATOM 1343 O O . GLU A 1 169 ? -7.821 0.361 15.059 1.00 94.19 169 GLU A O 1
ATOM 1348 N N . ILE A 1 170 ? -6.957 -1.659 14.690 1.00 95.38 170 ILE A N 1
ATOM 1349 C CA . ILE A 1 170 ? -6.705 -1.379 13.277 1.00 95.38 170 ILE A CA 1
ATOM 1350 C C . ILE A 1 170 ? -7.991 -1.658 12.499 1.00 95.38 170 ILE A C 1
ATOM 1352 O O . ILE A 1 170 ? -8.332 -2.800 12.227 1.00 95.38 170 ILE A O 1
ATOM 1356 N N . ASP A 1 171 ? -8.708 -0.618 12.110 1.00 96.06 171 ASP A N 1
ATOM 1357 C CA . ASP A 1 171 ? -9.864 -0.681 11.212 1.00 96.06 171 ASP A CA 1
ATOM 1358 C C . ASP A 1 171 ? -9.454 -0.734 9.748 1.00 96.06 171 ASP A C 1
ATOM 1360 O O . ASP A 1 171 ? -10.015 -1.485 8.942 1.00 96.06 171 ASP A O 1
ATOM 1364 N N . ALA A 1 172 ? -8.449 0.075 9.423 1.00 96.31 172 ALA A N 1
ATOM 1365 C CA . ALA A 1 172 ? -7.852 0.147 8.109 1.00 96.31 172 ALA A CA 1
ATOM 1366 C C . ALA A 1 172 ? -6.327 0.228 8.222 1.00 96.31 172 ALA A C 1
ATOM 1368 O O . ALA A 1 172 ? -5.785 0.905 9.092 1.00 96.31 172 ALA A O 1
ATOM 1369 N N . PHE A 1 173 ? -5.622 -0.446 7.323 1.00 96.69 173 PHE A N 1
ATOM 1370 C CA . PHE A 1 173 ? -4.170 -0.384 7.209 1.00 96.69 173 PHE A CA 1
ATOM 1371 C C . PHE A 1 173 ? -3.798 -0.017 5.783 1.00 96.69 173 PHE A C 1
ATOM 1373 O O . PHE A 1 173 ? -4.165 -0.713 4.842 1.00 96.69 173 PHE A O 1
ATOM 1380 N N . GLU A 1 174 ? -3.075 1.076 5.609 1.00 95.31 174 GLU A N 1
ATOM 1381 C CA . GLU A 1 174 ? -2.788 1.645 4.304 1.00 95.31 174 GLU A CA 1
ATOM 1382 C C . GLU A 1 174 ? -1.309 1.590 3.959 1.00 95.31 174 GLU A C 1
ATOM 1384 O O . GLU A 1 174 ? -0.443 1.929 4.768 1.00 95.31 174 GLU A O 1
ATOM 1389 N N . ILE A 1 175 ? -1.064 1.261 2.694 1.00 94.31 175 ILE A N 1
ATOM 1390 C CA . ILE A 1 175 ? 0.212 1.393 2.011 1.00 94.31 175 ILE A CA 1
ATOM 1391 C C . ILE A 1 175 ? -0.029 2.272 0.793 1.00 94.31 175 ILE A C 1
ATOM 1393 O O . ILE A 1 175 ? -0.630 1.839 -0.192 1.00 94.31 175 ILE A O 1
ATOM 1397 N N . ALA A 1 176 ? 0.432 3.512 0.866 1.00 92.38 176 ALA A N 1
ATOM 1398 C CA . ALA A 1 176 ? 0.423 4.417 -0.266 1.00 92.38 176 ALA A CA 1
ATOM 1399 C C . ALA A 1 176 ? 1.765 4.338 -0.988 1.00 92.38 176 ALA A C 1
ATOM 1401 O O . ALA A 1 176 ? 2.833 4.498 -0.389 1.00 92.38 176 ALA A O 1
ATOM 1402 N N . MET A 1 177 ? 1.686 4.058 -2.282 1.00 90.69 177 MET A N 1
ATOM 1403 C CA . MET A 1 177 ? 2.821 3.881 -3.170 1.00 90.69 177 MET A CA 1
ATOM 1404 C C . MET A 1 177 ? 2.792 5.010 -4.196 1.00 90.69 177 MET A C 1
ATOM 1406 O O . MET A 1 177 ? 1.831 5.131 -4.958 1.00 90.69 177 MET A O 1
ATOM 1410 N N . PHE A 1 178 ? 3.836 5.835 -4.186 1.00 88.31 178 PHE A N 1
ATOM 1411 C CA . PHE A 1 178 ? 3.992 6.984 -5.071 1.00 88.31 178 PHE A CA 1
ATOM 1412 C C . PHE A 1 178 ? 5.131 6.731 -6.052 1.00 88.31 178 PHE A C 1
ATOM 1414 O O . PHE A 1 178 ? 6.160 6.156 -5.680 1.00 88.31 178 PHE A O 1
ATOM 1421 N N . ASP A 1 179 ? 4.952 7.197 -7.287 1.00 87.94 179 ASP A N 1
ATOM 1422 C CA . ASP A 1 179 ? 5.956 7.162 -8.353 1.00 87.94 179 ASP A CA 1
ATOM 1423 C C . ASP A 1 179 ? 6.582 5.781 -8.486 1.00 87.94 179 ASP A C 1
ATOM 1425 O O . ASP A 1 179 ? 7.798 5.583 -8.430 1.00 87.94 179 ASP A O 1
ATOM 1429 N N . THR A 1 180 ? 5.697 4.790 -8.580 1.00 90.56 180 THR A N 1
ATOM 1430 C CA . THR A 1 180 ? 6.094 3.394 -8.656 1.00 90.56 180 THR A CA 1
ATOM 1431 C C . THR A 1 180 ? 6.802 3.099 -9.969 1.00 90.56 180 THR A C 1
ATOM 1433 O O . THR A 1 180 ? 6.419 3.599 -11.025 1.00 90.56 180 THR A O 1
ATOM 1436 N N . GLY A 1 181 ? 7.810 2.240 -9.905 1.00 92.94 181 GLY A N 1
ATOM 1437 C CA . GLY A 1 181 ? 8.581 1.773 -11.049 1.00 92.94 181 GLY A CA 1
ATOM 1438 C C . GLY A 1 181 ? 9.034 0.335 -10.854 1.00 92.94 181 GLY A C 1
ATOM 1439 O O . GLY A 1 181 ? 8.719 -0.304 -9.849 1.00 92.94 181 GLY A O 1
ATOM 1440 N N . ILE A 1 182 ? 9.818 -0.175 -11.794 1.00 94.69 182 ILE A N 1
ATOM 1441 C CA . ILE A 1 182 ? 10.449 -1.488 -11.695 1.00 94.69 182 ILE A CA 1
ATOM 1442 C C . ILE A 1 182 ? 11.919 -1.426 -12.088 1.00 94.69 182 ILE A C 1
ATOM 1444 O O . ILE A 1 182 ? 12.327 -0.624 -12.928 1.00 94.69 182 ILE A O 1
ATOM 1448 N N . VAL A 1 183 ? 12.700 -2.329 -11.504 1.00 95.44 183 VAL A N 1
ATOM 1449 C CA . VAL A 1 183 ? 14.003 -2.721 -12.038 1.00 95.44 183 VAL A CA 1
ATOM 1450 C C . VAL A 1 183 ? 13.813 -4.059 -12.738 1.00 95.44 183 VAL A C 1
ATOM 1452 O O . VAL A 1 183 ? 13.442 -5.055 -12.111 1.00 95.44 183 VAL A O 1
ATOM 1455 N N . TYR A 1 184 ? 14.023 -4.071 -14.049 1.00 94.19 184 TYR A N 1
ATOM 1456 C CA . TYR A 1 184 ? 13.767 -5.215 -14.911 1.00 94.19 184 TYR A CA 1
ATOM 1457 C C . TYR A 1 184 ? 14.971 -5.461 -15.808 1.00 94.19 184 TYR A C 1
ATOM 1459 O O . TYR A 1 184 ? 15.341 -4.596 -16.594 1.00 94.19 184 TYR A O 1
ATOM 1467 N N . ASN A 1 185 ? 15.572 -6.649 -15.717 1.00 91.94 185 ASN A N 1
ATOM 1468 C CA . ASN A 1 185 ? 16.706 -7.043 -16.558 1.00 91.94 185 ASN A CA 1
ATOM 1469 C C . ASN A 1 185 ? 17.869 -6.018 -16.604 1.00 91.94 185 ASN A C 1
ATOM 1471 O O . ASN A 1 185 ? 18.463 -5.786 -17.653 1.00 91.94 185 ASN A O 1
ATOM 1475 N N . ASN A 1 186 ? 18.206 -5.431 -15.455 1.00 92.94 186 ASN A N 1
ATOM 1476 C CA . ASN A 1 186 ? 19.187 -4.361 -15.262 1.00 92.94 186 ASN A CA 1
ATOM 1477 C C . ASN A 1 186 ? 18.868 -3.086 -16.045 1.00 92.94 186 ASN A C 1
ATOM 1479 O O . ASN A 1 186 ? 19.779 -2.419 -16.521 1.00 92.94 186 ASN A O 1
ATOM 1483 N N . GLU A 1 187 ? 17.591 -2.744 -16.153 1.00 92.88 187 GLU A N 1
ATOM 1484 C CA . GLU A 1 187 ? 17.106 -1.461 -16.648 1.00 92.88 187 GLU A CA 1
ATOM 1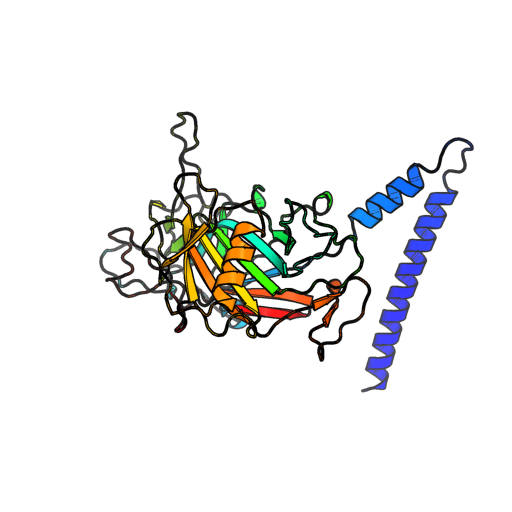485 C C . GLU A 1 187 ? 16.008 -0.951 -15.706 1.00 92.88 187 GLU A C 1
ATOM 1487 O O . GLU A 1 187 ? 15.266 -1.731 -15.099 1.00 92.88 187 GLU A O 1
ATOM 1492 N N . PHE A 1 188 ? 15.925 0.366 -15.541 1.00 93.44 188 PHE A N 1
ATOM 1493 C CA . PHE A 1 188 ? 14.905 1.017 -14.731 1.00 93.44 188 PHE A CA 1
ATOM 1494 C C . PHE A 1 188 ? 13.754 1.496 -15.606 1.00 93.44 188 PHE A C 1
ATOM 1496 O O . PHE A 1 188 ? 13.969 2.191 -16.597 1.00 93.44 188 PHE A O 1
ATOM 1503 N N . TYR A 1 189 ? 12.532 1.191 -15.186 1.00 92.38 189 TYR A N 1
ATOM 1504 C CA . TYR A 1 189 ? 11.309 1.648 -15.825 1.00 92.38 189 TYR A CA 1
ATOM 1505 C C . TYR A 1 189 ? 10.411 2.306 -14.777 1.00 92.38 189 TYR A C 1
ATOM 1507 O O . TYR A 1 189 ? 9.822 1.623 -13.941 1.00 92.38 189 TYR A O 1
ATOM 1515 N N . GLY A 1 190 ? 10.291 3.628 -14.807 1.00 90.00 190 GLY A N 1
ATOM 1516 C CA . GLY A 1 190 ? 9.434 4.372 -13.886 1.00 90.00 190 GLY A CA 1
ATOM 1517 C C . GLY A 1 190 ? 9.468 5.867 -14.155 1.00 90.00 190 GLY A C 1
ATOM 1518 O O . GLY A 1 190 ? 10.120 6.327 -15.098 1.00 90.00 190 GLY A O 1
ATOM 1519 N N . GLU A 1 191 ? 8.779 6.637 -13.318 1.00 80.56 191 GLU A N 1
ATOM 1520 C CA . GLU A 1 191 ? 8.930 8.086 -13.339 1.00 80.56 191 GLU A CA 1
ATOM 1521 C C . GLU A 1 191 ? 10.235 8.498 -12.646 1.00 80.56 191 GLU A C 1
ATOM 1523 O O . GLU A 1 191 ? 10.651 7.936 -11.634 1.00 80.56 191 GLU A O 1
ATOM 1528 N N . TYR A 1 192 ? 10.896 9.495 -13.223 1.00 69.56 192 TYR A N 1
ATOM 1529 C CA . TYR A 1 192 ? 11.996 10.217 -12.610 1.00 69.56 192 TYR A CA 1
ATOM 1530 C C . TYR A 1 192 ? 11.843 11.699 -12.959 1.00 69.56 192 TYR A C 1
ATOM 1532 O O . TYR A 1 192 ? 11.454 12.058 -14.075 1.00 69.56 192 TYR A O 1
ATOM 1540 N N . TYR A 1 193 ? 12.099 12.561 -11.978 1.00 64.31 193 TYR A N 1
ATOM 1541 C CA . TYR A 1 193 ? 11.887 14.001 -12.100 1.00 64.31 193 TYR A CA 1
ATOM 1542 C C . TYR A 1 193 ? 13.175 14.732 -12.471 1.00 64.31 193 TYR A C 1
ATOM 1544 O O . TYR A 1 193 ? 14.281 14.274 -12.192 1.00 64.31 193 TYR A O 1
ATOM 1552 N N . TYR A 1 194 ? 13.024 15.925 -13.035 1.00 53.50 194 TYR A N 1
ATOM 1553 C CA . TYR A 1 194 ? 14.075 16.939 -13.070 1.00 53.50 194 TYR A CA 1
ATOM 1554 C C . TYR A 1 194 ? 13.838 17.895 -11.898 1.00 53.50 194 TYR A C 1
ATOM 1556 O O . TYR A 1 194 ? 12.688 18.221 -11.611 1.00 53.50 194 TYR A O 1
ATOM 1564 N N . ASN A 1 195 ? 14.892 18.329 -11.201 1.00 48.25 195 ASN A N 1
ATOM 1565 C CA . ASN A 1 195 ? 14.729 19.254 -10.073 1.00 48.25 195 ASN A CA 1
ATOM 1566 C C . ASN A 1 195 ? 14.024 20.549 -10.518 1.00 48.25 195 ASN A C 1
ATOM 1568 O O . ASN A 1 195 ? 14.471 21.212 -11.461 1.00 48.25 195 ASN A O 1
ATOM 1572 N N . GLU A 1 196 ? 12.965 20.937 -9.802 1.00 42.59 196 GLU A N 1
ATOM 1573 C CA . GLU A 1 196 ? 12.326 22.243 -9.972 1.00 42.59 196 GLU A CA 1
ATOM 1574 C C . GLU A 1 196 ? 13.342 23.368 -9.706 1.00 42.59 196 GLU A C 1
ATOM 1576 O O . GLU A 1 196 ? 14.091 23.334 -8.730 1.00 42.59 196 GLU A O 1
ATOM 1581 N N . GLY A 1 197 ? 13.391 24.362 -10.600 1.00 46.97 197 GLY A N 1
ATOM 1582 C CA . GLY A 1 197 ? 14.307 25.510 -10.494 1.00 46.97 197 GLY A CA 1
ATOM 1583 C C . GLY A 1 197 ? 15.191 25.778 -11.716 1.00 46.97 197 GLY A C 1
ATOM 1584 O O . GLY A 1 197 ? 16.156 26.529 -11.614 1.00 46.97 197 GLY A O 1
ATOM 1585 N N . GLY A 1 198 ? 14.900 25.177 -12.875 1.00 41.22 198 GLY A N 1
ATOM 1586 C CA . GLY A 1 198 ? 15.651 25.433 -14.113 1.00 41.22 198 GLY A CA 1
ATOM 1587 C C . GLY A 1 198 ? 17.006 24.722 -14.191 1.00 41.22 198 GLY A C 1
ATOM 1588 O O . GLY A 1 198 ? 17.790 24.989 -15.100 1.00 41.22 198 GLY A O 1
ATOM 1589 N N . SER A 1 199 ? 17.289 23.797 -13.269 1.00 50.47 199 SER A N 1
ATOM 1590 C CA . SER A 1 199 ? 18.446 22.914 -13.390 1.00 50.47 199 SER A CA 1
ATOM 1591 C C . SER A 1 199 ? 18.113 21.737 -14.311 1.00 50.47 199 SER A C 1
ATOM 1593 O O . SER A 1 199 ? 17.108 21.062 -14.127 1.00 50.47 199 SER A O 1
ATOM 1595 N N . THR A 1 200 ? 18.983 21.448 -15.275 1.00 52.22 200 THR A N 1
ATOM 1596 C CA . THR A 1 200 ? 18.901 20.270 -16.161 1.00 52.22 200 THR A CA 1
ATOM 1597 C C . THR A 1 200 ? 19.274 18.959 -15.459 1.00 52.22 200 THR A C 1
ATOM 1599 O O . THR A 1 200 ? 19.443 17.932 -16.114 1.00 52.22 200 THR A O 1
ATOM 1602 N N . LYS A 1 201 ? 19.460 18.977 -14.132 1.00 54.75 201 LYS A N 1
ATOM 1603 C CA . LYS A 1 201 ? 19.900 17.805 -13.378 1.00 54.75 201 LYS A CA 1
ATOM 1604 C C . LYS A 1 201 ? 18.707 16.918 -13.061 1.00 54.75 201 LYS A C 1
ATOM 1606 O O . LYS A 1 201 ? 17.851 17.266 -12.246 1.00 54.75 201 LYS A O 1
ATOM 1611 N N . GLU A 1 202 ? 18.694 15.776 -13.731 1.00 61.38 202 GLU A N 1
ATOM 1612 C CA . GLU A 1 202 ? 17.844 14.637 -13.422 1.00 61.38 202 GLU A CA 1
ATOM 1613 C C . GLU A 1 202 ? 18.013 14.254 -11.944 1.00 61.38 202 GLU A C 1
ATOM 1615 O O . GLU A 1 202 ? 19.130 14.168 -11.423 1.00 61.38 202 GLU A O 1
ATOM 1620 N N . VAL A 1 203 ? 16.898 14.064 -11.243 1.00 71.62 203 VAL A N 1
ATOM 1621 C CA . VAL A 1 203 ? 16.902 13.430 -9.930 1.00 71.62 203 VAL A CA 1
ATOM 1622 C C . VAL A 1 203 ? 17.150 11.954 -10.175 1.00 71.62 203 VAL A C 1
ATOM 1624 O O . VAL A 1 203 ? 16.231 11.202 -10.473 1.00 71.62 203 VAL A O 1
ATOM 1627 N N . GLU A 1 204 ? 18.408 11.554 -10.036 1.00 77.69 204 GLU A N 1
ATOM 1628 C CA . GLU A 1 204 ? 18.848 10.178 -10.249 1.00 77.69 204 GLU A CA 1
ATOM 1629 C C . GLU A 1 204 ? 18.025 9.198 -9.379 1.00 77.69 204 GLU A C 1
ATOM 1631 O O . GLU A 1 204 ? 18.085 9.283 -8.138 1.00 77.69 204 GLU A O 1
ATOM 1636 N N . PRO A 1 205 ? 17.213 8.302 -9.980 1.00 84.25 205 PRO A N 1
ATOM 1637 C CA . PRO A 1 205 ? 16.582 7.211 -9.249 1.00 84.25 205 PRO A CA 1
ATOM 1638 C C . PRO A 1 205 ? 17.649 6.178 -8.853 1.00 84.25 205 PRO A C 1
ATOM 1640 O O . PRO A 1 205 ? 18.759 6.173 -9.376 1.00 84.25 205 PRO A O 1
ATOM 1643 N N . LEU A 1 206 ? 17.326 5.297 -7.903 1.00 88.88 206 LEU A N 1
ATOM 1644 C CA . LEU A 1 206 ? 18.176 4.158 -7.513 1.00 88.88 206 LEU A CA 1
ATOM 1645 C C . LEU A 1 206 ? 19.567 4.493 -6.933 1.00 88.88 206 LEU A C 1
ATOM 1647 O O . LEU A 1 206 ? 20.363 3.586 -6.716 1.00 88.88 206 LEU A O 1
ATOM 1651 N N . THR A 1 207 ? 19.859 5.746 -6.570 1.00 87.06 207 THR A N 1
ATOM 1652 C CA . THR A 1 207 ? 21.154 6.134 -5.965 1.00 87.06 207 THR A CA 1
ATOM 1653 C C . THR A 1 207 ? 21.485 5.404 -4.659 1.00 87.06 207 THR A C 1
ATOM 1655 O O . THR A 1 207 ? 22.653 5.302 -4.294 1.00 87.06 207 THR A O 1
ATOM 1658 N N . LYS A 1 208 ? 20.471 4.877 -3.958 1.00 89.06 208 LYS A N 1
ATOM 1659 C CA . LYS A 1 208 ? 20.620 4.043 -2.751 1.00 89.06 208 LYS A CA 1
ATOM 1660 C C . LYS A 1 208 ? 21.118 2.619 -3.039 1.00 89.06 208 LYS A C 1
ATOM 1662 O O . LYS A 1 208 ? 21.493 1.920 -2.104 1.00 89.06 208 LYS A O 1
ATOM 1667 N N . TYR A 1 209 ? 21.116 2.197 -4.303 1.00 91.69 209 TYR A N 1
ATOM 1668 C CA . TYR A 1 209 ? 21.416 0.837 -4.749 1.00 91.69 209 TYR A CA 1
ATOM 1669 C C . TYR A 1 209 ? 22.598 0.885 -5.729 1.00 91.69 209 TYR A C 1
ATOM 1671 O O . TYR A 1 209 ? 22.386 1.065 -6.930 1.00 91.69 209 TYR A O 1
ATOM 1679 N N . PRO A 1 210 ? 23.855 0.789 -5.247 1.00 91.12 210 PRO A N 1
ATOM 1680 C CA . PRO A 1 210 ? 25.051 0.962 -6.075 1.00 91.12 210 PRO A CA 1
ATOM 1681 C C . PRO A 1 210 ? 25.070 0.092 -7.335 1.00 91.12 210 PRO A C 1
ATOM 1683 O O . PRO A 1 210 ? 25.465 0.569 -8.398 1.00 91.12 210 PRO A O 1
ATOM 1686 N N . GLU A 1 211 ? 24.577 -1.143 -7.239 1.00 91.88 211 GLU A N 1
ATOM 1687 C CA . GLU A 1 211 ? 24.450 -2.095 -8.344 1.00 91.88 211 GLU A CA 1
ATOM 1688 C C . GLU A 1 211 ? 23.532 -1.616 -9.480 1.00 91.88 211 GLU A C 1
ATOM 1690 O O . GLU A 1 211 ? 23.660 -2.081 -10.611 1.00 91.88 211 GLU A O 1
ATOM 1695 N N . TRP A 1 212 ? 22.631 -0.673 -9.194 1.00 92.88 212 TRP A N 1
ATOM 1696 C CA . TRP A 1 212 ? 21.662 -0.118 -10.138 1.00 92.88 212 TRP A CA 1
ATOM 1697 C C . TRP A 1 212 ? 21.839 1.379 -10.389 1.00 92.88 212 TRP A C 1
ATOM 1699 O O . TRP A 1 212 ? 21.097 1.969 -11.163 1.00 92.88 212 TRP A O 1
ATOM 1709 N N . SER A 1 213 ? 22.843 2.006 -9.782 1.00 88.06 213 SER A N 1
ATOM 1710 C CA . SER A 1 213 ? 23.078 3.449 -9.908 1.00 88.06 213 SER A CA 1
ATOM 1711 C C . SER A 1 213 ? 23.413 3.917 -11.335 1.00 88.06 213 SER A C 1
ATOM 1713 O O . SER A 1 213 ? 23.292 5.102 -11.627 1.00 88.06 213 SER A O 1
ATOM 1715 N N . GLY A 1 214 ? 23.827 3.005 -12.224 1.00 86.25 214 GLY A N 1
ATOM 1716 C CA . GLY A 1 214 ? 24.237 3.308 -13.601 1.00 86.25 214 GLY A CA 1
ATOM 1717 C C . GLY A 1 214 ? 23.488 2.532 -14.685 1.00 86.25 214 GLY A C 1
ATOM 1718 O O . GLY A 1 214 ? 23.981 2.455 -15.810 1.00 86.25 214 GLY A O 1
ATOM 1719 N N . ILE A 1 215 ? 22.351 1.910 -14.362 1.00 90.88 215 ILE A N 1
ATOM 1720 C CA . ILE A 1 215 ? 21.580 1.155 -15.358 1.00 90.88 215 ILE A CA 1
ATOM 1721 C C . ILE A 1 215 ? 20.822 2.084 -16.320 1.00 90.88 215 ILE A C 1
ATOM 1723 O O . ILE A 1 215 ? 20.496 3.212 -15.937 1.00 90.88 215 ILE A O 1
ATOM 1727 N N . PRO A 1 216 ? 20.514 1.642 -17.558 1.00 91.19 216 PRO A N 1
ATOM 1728 C CA . PRO A 1 216 ? 19.641 2.390 -18.458 1.00 91.19 216 PRO A CA 1
ATOM 1729 C C . PRO A 1 216 ? 18.285 2.685 -17.813 1.00 91.19 216 PRO A C 1
ATOM 1731 O O . PRO A 1 216 ? 17.770 1.882 -17.033 1.00 91.19 216 PRO A O 1
ATOM 1734 N N . LYS A 1 217 ? 17.711 3.844 -18.143 1.00 89.00 217 LYS A N 1
ATOM 1735 C CA . LYS A 1 217 ? 16.456 4.332 -17.567 1.00 89.00 217 LYS A CA 1
ATOM 1736 C C . LYS A 1 217 ? 15.463 4.649 -18.670 1.00 89.00 217 LYS A C 1
ATOM 1738 O O . LYS A 1 217 ? 15.804 5.293 -19.662 1.00 89.00 217 LYS A O 1
ATOM 1743 N N . HIS A 1 218 ? 14.222 4.257 -18.444 1.00 89.12 218 HIS A N 1
ATOM 1744 C CA . HIS A 1 218 ? 13.116 4.439 -19.362 1.00 89.12 218 HIS A CA 1
ATOM 1745 C C . HIS A 1 218 ? 11.972 5.102 -18.612 1.00 89.12 218 HIS A C 1
ATOM 1747 O O . HIS A 1 218 ? 11.451 4.558 -17.635 1.00 89.12 218 HIS A O 1
ATOM 1753 N N . ARG A 1 219 ? 11.579 6.295 -19.065 1.00 87.06 219 ARG A N 1
ATOM 1754 C CA . ARG A 1 219 ? 10.440 6.986 -18.470 1.00 87.06 219 ARG A CA 1
ATOM 1755 C C . ARG A 1 219 ? 9.157 6.263 -18.860 1.00 87.06 219 ARG A C 1
ATOM 1757 O O . ARG A 1 219 ? 8.835 6.166 -20.042 1.00 87.06 219 ARG A O 1
ATOM 1764 N N . VAL A 1 220 ? 8.428 5.799 -17.857 1.00 86.81 220 VAL A N 1
ATOM 1765 C CA . VAL A 1 220 ? 7.108 5.179 -17.997 1.00 86.81 220 VAL A CA 1
ATOM 1766 C C . VAL A 1 220 ? 6.255 5.528 -16.790 1.00 86.81 220 VAL A C 1
ATOM 1768 O O . VAL A 1 220 ? 6.782 5.750 -15.704 1.00 86.81 220 VAL A O 1
ATOM 1771 N N . TRP A 1 221 ? 4.941 5.535 -16.990 1.00 86.94 221 TRP A N 1
ATOM 1772 C CA . TRP A 1 221 ? 3.943 5.543 -15.926 1.00 86.94 221 TRP A CA 1
ATOM 1773 C C . TRP A 1 221 ? 3.354 4.136 -15.814 1.00 86.94 221 TRP A C 1
ATOM 1775 O O . TRP A 1 221 ? 2.481 3.787 -16.616 1.00 86.94 221 TRP A O 1
ATOM 1785 N N . PRO A 1 222 ? 3.861 3.280 -14.905 1.00 89.06 222 PRO A N 1
ATOM 1786 C CA . PRO A 1 222 ? 3.233 1.999 -14.652 1.00 89.06 222 PRO A CA 1
ATOM 1787 C C . PRO A 1 222 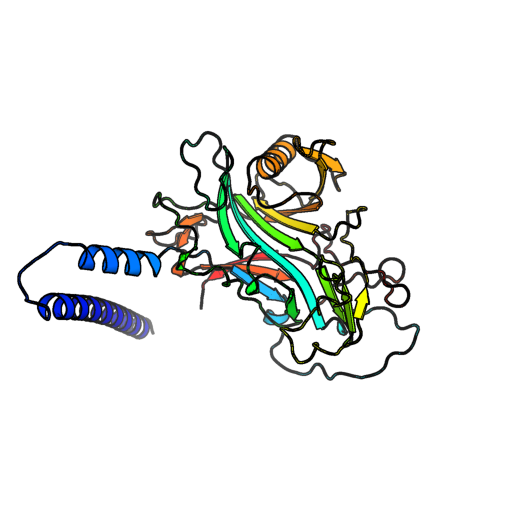? 1.793 2.196 -14.199 1.00 89.06 222 PRO A C 1
ATOM 1789 O O . PRO A 1 222 ? 1.466 3.107 -13.442 1.00 89.06 222 PRO A O 1
ATOM 1792 N N . THR A 1 223 ? 0.929 1.317 -14.674 1.00 90.19 223 THR A N 1
ATOM 1793 C CA . THR A 1 223 ? -0.498 1.348 -14.379 1.00 90.19 223 THR A CA 1
ATOM 1794 C C . THR A 1 223 ? -0.877 0.191 -13.470 1.00 90.19 223 THR A C 1
ATOM 1796 O O . THR A 1 223 ? -0.162 -0.809 -13.357 1.00 90.19 223 THR A O 1
ATOM 1799 N N . PHE A 1 224 ? -2.027 0.330 -12.819 1.00 89.56 224 PHE A N 1
ATOM 1800 C CA . PHE A 1 224 ? -2.608 -0.683 -11.950 1.00 89.56 224 PHE A CA 1
ATOM 1801 C C . PHE A 1 224 ? -3.942 -1.139 -12.530 1.00 89.56 224 PHE A C 1
ATOM 1803 O O . PHE A 1 224 ? -4.725 -0.331 -13.035 1.00 89.56 224 PHE A O 1
ATOM 1810 N N . SER A 1 225 ? -4.215 -2.438 -12.430 1.00 87.31 225 SER A N 1
ATOM 1811 C CA . SER A 1 225 ? -5.488 -3.002 -12.877 1.00 87.31 225 SER A CA 1
ATOM 1812 C C . SER A 1 225 ? -6.664 -2.313 -12.178 1.00 87.31 225 SER A C 1
ATOM 1814 O O . SER A 1 225 ? -6.622 -2.063 -10.975 1.00 87.31 225 SER A O 1
ATOM 1816 N N . GLY A 1 226 ? -7.717 -2.002 -12.936 1.00 84.06 226 GLY A N 1
ATOM 1817 C CA . GLY A 1 226 ? -8.923 -1.349 -12.417 1.00 84.06 226 GLY A CA 1
ATOM 1818 C C . GLY A 1 226 ? -8.898 0.182 -12.415 1.00 84.06 226 GLY A C 1
ATOM 1819 O O . GLY A 1 226 ? -9.911 0.778 -12.062 1.00 84.06 226 GLY A O 1
ATOM 1820 N N . PHE A 1 227 ? -7.808 0.824 -12.852 1.00 85.62 227 PHE A N 1
ATOM 1821 C CA . PHE A 1 227 ? -7.735 2.281 -12.990 1.00 85.62 227 PHE A CA 1
ATOM 1822 C C . PHE A 1 227 ? -7.391 2.690 -14.419 1.00 85.62 227 PHE A C 1
ATOM 1824 O O . PHE A 1 227 ? -6.547 2.087 -15.076 1.00 85.62 227 PHE A O 1
ATOM 1831 N N . THR A 1 228 ? -8.047 3.743 -14.900 1.00 70.50 228 THR A N 1
ATOM 1832 C CA . THR A 1 228 ? -7.779 4.336 -16.219 1.00 70.50 228 THR A CA 1
ATOM 1833 C C . THR A 1 228 ? -6.897 5.575 -16.136 1.00 70.50 228 THR A C 1
ATOM 1835 O O . THR A 1 228 ? -6.329 5.988 -17.145 1.00 70.50 228 THR A O 1
ATOM 1838 N N . SER A 1 229 ? -6.779 6.181 -14.950 1.00 67.12 229 SER A N 1
ATOM 1839 C CA . SER A 1 229 ? -5.954 7.368 -14.768 1.00 67.12 229 SER A CA 1
ATOM 1840 C C . SER A 1 229 ? -4.483 6.990 -14.583 1.00 67.12 229 SER A C 1
ATOM 1842 O O . SER A 1 229 ? -4.193 6.163 -13.717 1.00 67.12 229 SER A O 1
ATOM 1844 N N . PRO A 1 230 ? -3.546 7.632 -15.305 1.00 62.75 230 PRO A N 1
ATOM 1845 C CA . PRO A 1 230 ? -2.111 7.390 -15.175 1.00 62.75 230 PRO A CA 1
ATOM 1846 C C . PRO A 1 230 ? -1.508 8.045 -13.920 1.00 62.75 230 PRO A C 1
ATOM 1848 O O . PRO A 1 230 ? -0.311 8.312 -13.885 1.00 62.75 230 PRO A O 1
ATOM 1851 N N . TYR A 1 231 ? -2.317 8.374 -12.904 1.00 67.00 231 TYR A N 1
ATOM 1852 C CA . TYR A 1 231 ? -1.777 8.905 -11.657 1.00 67.00 231 TYR A CA 1
ATOM 1853 C C . TYR A 1 231 ? -0.883 7.845 -11.015 1.00 67.00 231 TYR A C 1
ATOM 1855 O O . TYR A 1 231 ? -1.352 6.765 -10.658 1.00 67.00 231 TYR A O 1
ATOM 1863 N N . ASN A 1 232 ? 0.384 8.198 -10.814 1.00 70.62 232 ASN A N 1
ATOM 1864 C CA . ASN A 1 232 ? 1.422 7.369 -10.199 1.00 70.62 232 ASN A CA 1
ATOM 1865 C C . ASN A 1 232 ? 1.238 7.146 -8.690 1.00 70.62 232 ASN A C 1
ATOM 1867 O O . ASN A 1 232 ? 2.191 6.854 -7.972 1.00 70.62 232 ASN A O 1
ATOM 1871 N N . ILE A 1 233 ? 0.017 7.317 -8.193 1.00 82.75 233 ILE A N 1
ATOM 1872 C CA . ILE A 1 233 ? -0.317 7.229 -6.781 1.00 82.75 233 ILE A CA 1
ATOM 1873 C C . ILE A 1 233 ? -1.416 6.191 -6.647 1.00 82.75 233 ILE A C 1
ATOM 1875 O O . ILE A 1 233 ? -2.503 6.345 -7.214 1.00 82.75 233 ILE A O 1
ATOM 1879 N N . VAL A 1 234 ? -1.131 5.145 -5.879 1.00 90.31 234 VAL A N 1
ATOM 1880 C CA . VAL A 1 234 ? -2.120 4.153 -5.473 1.00 90.31 234 VAL A CA 1
ATOM 1881 C C . VAL A 1 234 ? -2.004 3.909 -3.976 1.00 90.31 234 VAL A C 1
ATOM 1883 O O . VAL A 1 234 ? -0.912 3.708 -3.445 1.00 90.31 234 VAL A O 1
ATOM 1886 N N . SER A 1 235 ? -3.145 3.910 -3.298 1.00 93.44 235 SER A N 1
ATOM 1887 C CA . SER A 1 235 ? -3.249 3.498 -1.903 1.00 93.44 235 SER A CA 1
ATOM 1888 C C . SER A 1 235 ? -3.896 2.127 -1.844 1.00 93.44 235 SER A C 1
ATOM 1890 O O . SER A 1 235 ? -5.050 1.961 -2.235 1.00 93.44 235 SER A O 1
ATOM 1892 N N . VAL A 1 236 ? -3.164 1.139 -1.343 1.00 95.00 236 VAL A N 1
ATOM 1893 C CA . VAL A 1 236 ? -3.725 -0.171 -1.010 1.00 95.00 236 VAL A CA 1
ATOM 1894 C C . VAL A 1 236 ? -4.132 -0.130 0.453 1.00 95.00 236 VAL A C 1
ATOM 1896 O O . VAL A 1 236 ? -3.287 0.065 1.325 1.00 95.00 236 VAL A O 1
ATOM 1899 N N . ILE A 1 237 ? -5.428 -0.268 0.718 1.00 96.81 237 ILE A N 1
ATOM 1900 C CA . ILE A 1 237 ? -6.018 -0.138 2.049 1.00 96.81 237 ILE A CA 1
ATOM 1901 C C . ILE A 1 237 ? -6.644 -1.476 2.427 1.00 96.81 237 ILE A C 1
ATOM 1903 O O . ILE A 1 237 ? -7.654 -1.893 1.859 1.00 96.81 237 ILE A O 1
ATOM 1907 N N . PHE A 1 238 ? -6.044 -2.151 3.399 1.00 97.44 238 PHE A N 1
ATOM 1908 C CA . PHE A 1 238 ? -6.626 -3.329 4.018 1.00 97.44 238 PHE A CA 1
ATOM 1909 C C . PHE A 1 238 ? -7.704 -2.885 5.003 1.00 97.44 238 PHE A C 1
ATOM 1911 O O . PHE A 1 238 ? -7.394 -2.168 5.947 1.00 97.44 238 PHE A O 1
ATOM 1918 N N . VAL A 1 239 ? -8.951 -3.297 4.792 1.00 97.31 239 VAL A N 1
ATOM 1919 C CA . VAL A 1 239 ? -10.113 -2.914 5.611 1.00 97.31 239 VAL A CA 1
ATOM 1920 C C . VAL A 1 239 ? -10.710 -4.157 6.255 1.00 97.31 239 VAL A C 1
ATOM 1922 O O . VAL A 1 239 ? -10.734 -5.220 5.633 1.00 97.31 239 VAL A O 1
ATOM 1925 N N . ARG A 1 240 ? -11.179 -4.052 7.499 1.00 95.56 240 ARG A N 1
ATOM 1926 C CA . ARG A 1 240 ? -11.84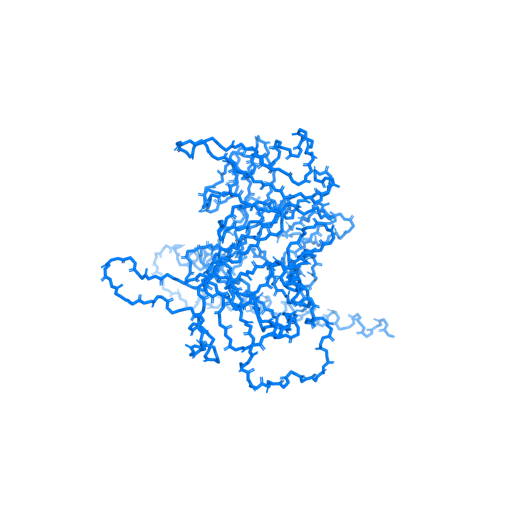1 -5.168 8.186 1.00 95.56 240 ARG A CA 1
ATOM 1927 C C . ARG A 1 240 ? -13.004 -5.746 7.352 1.00 95.56 240 ARG A C 1
ATOM 1929 O O . ARG A 1 240 ? -13.768 -5.010 6.721 1.00 95.56 240 ARG A O 1
ATOM 1936 N N . SER A 1 241 ? -13.107 -7.073 7.297 1.00 94.69 241 SER A N 1
ATOM 1937 C CA . SER A 1 241 ? -14.016 -7.782 6.379 1.00 94.69 241 SER A CA 1
ATOM 1938 C C . SER A 1 241 ? -15.509 -7.669 6.716 1.00 94.69 241 SER A C 1
ATOM 1940 O O . SER A 1 241 ? -16.352 -7.981 5.881 1.00 94.69 241 SER A O 1
ATOM 1942 N N . ASP A 1 242 ? -15.843 -7.259 7.936 1.00 93.75 242 ASP A N 1
ATOM 1943 C CA . ASP A 1 242 ? -17.198 -6.907 8.378 1.00 93.75 242 ASP A CA 1
ATOM 1944 C C . ASP A 1 242 ? -17.669 -5.551 7.827 1.00 93.75 242 ASP A C 1
ATOM 1946 O O . ASP A 1 242 ? -18.868 -5.378 7.646 1.00 93.75 242 ASP A O 1
ATOM 1950 N N . ILE A 1 243 ? -16.752 -4.635 7.486 1.00 94.69 243 ILE A N 1
ATOM 1951 C CA . ILE A 1 243 ? -17.077 -3.374 6.791 1.00 94.69 243 ILE A CA 1
ATOM 1952 C C . ILE A 1 243 ? -16.996 -3.556 5.274 1.00 94.69 243 ILE A C 1
ATOM 1954 O O . ILE A 1 243 ? -17.891 -3.140 4.540 1.00 94.69 243 ILE A O 1
ATOM 1958 N N . LEU A 1 244 ? -15.909 -4.163 4.790 1.00 96.12 244 LEU A N 1
ATOM 1959 C CA . LEU A 1 244 ? -15.666 -4.368 3.366 1.00 96.12 244 LEU A CA 1
ATOM 1960 C C . LEU A 1 244 ? -15.893 -5.834 2.999 1.00 96.12 244 LEU A C 1
ATOM 1962 O O . LEU A 1 244 ? -15.092 -6.706 3.320 1.00 96.12 244 LEU A O 1
ATOM 1966 N N . THR A 1 245 ? -16.953 -6.104 2.246 1.00 92.44 245 THR A N 1
ATOM 1967 C CA . THR A 1 245 ? -17.389 -7.481 1.946 1.00 92.44 245 THR A CA 1
ATOM 1968 C C . THR A 1 245 ? -16.584 -8.164 0.835 1.00 92.44 245 THR A C 1
ATOM 1970 O O . THR A 1 245 ? -16.624 -9.384 0.672 1.00 92.44 245 THR A O 1
ATOM 1973 N N . GLY A 1 246 ? -15.825 -7.390 0.061 1.00 93.69 246 GLY A N 1
ATOM 1974 C CA . GLY A 1 246 ? -15.008 -7.874 -1.047 1.00 93.69 246 GLY A CA 1
ATOM 1975 C C . GLY A 1 246 ? -14.022 -6.815 -1.524 1.00 93.69 246 GLY A C 1
ATOM 1976 O O . GLY A 1 246 ? -14.216 -5.627 -1.274 1.00 93.69 246 GLY A O 1
ATOM 1977 N N . ALA A 1 247 ? -12.972 -7.223 -2.238 1.00 95.06 247 ALA A N 1
ATOM 1978 C CA . ALA A 1 247 ? -12.016 -6.263 -2.786 1.00 95.06 247 ALA A CA 1
ATOM 1979 C C . ALA A 1 247 ? -12.702 -5.288 -3.758 1.00 95.06 247 ALA A C 1
ATOM 1981 O O . ALA A 1 247 ? -13.675 -5.648 -4.430 1.00 95.06 247 ALA A O 1
ATOM 1982 N N . ALA A 1 248 ? -12.215 -4.051 -3.808 1.00 95.19 248 ALA A N 1
ATOM 1983 C CA . ALA A 1 248 ? -12.724 -3.028 -4.710 1.00 95.19 248 ALA A CA 1
ATOM 1984 C C . ALA A 1 248 ? -11.615 -2.052 -5.108 1.00 95.19 248 ALA A C 1
ATOM 1986 O O . ALA A 1 248 ? -10.825 -1.618 -4.278 1.00 95.19 248 ALA A O 1
ATOM 1987 N N . ASN A 1 249 ? -11.598 -1.661 -6.375 1.00 93.94 249 ASN A N 1
ATOM 1988 C CA . ASN A 1 249 ? -10.822 -0.534 -6.872 1.00 93.94 249 ASN A CA 1
ATOM 1989 C C . ASN A 1 249 ? -11.775 0.653 -6.878 1.00 93.94 249 ASN A C 1
ATOM 1991 O O . ASN A 1 249 ? -12.872 0.537 -7.424 1.00 93.94 249 ASN A O 1
ATOM 1995 N N . VAL A 1 250 ? -11.386 1.756 -6.255 1.00 93.81 250 VAL A N 1
ATOM 1996 C CA . VAL A 1 250 ? -12.215 2.946 -6.092 1.00 93.81 250 VAL A CA 1
ATOM 1997 C C . VAL A 1 250 ? -11.404 4.152 -6.522 1.00 93.81 250 VAL A C 1
ATOM 1999 O O . VAL A 1 250 ? -10.336 4.423 -5.976 1.00 93.81 250 VAL A O 1
ATOM 2002 N N . GLN A 1 251 ? -11.911 4.877 -7.509 1.00 92.94 251 GLN A N 1
ATOM 2003 C CA . GLN A 1 251 ? -11.353 6.152 -7.914 1.00 92.94 251 GLN A CA 1
ATOM 2004 C C . GLN A 1 251 ? -12.104 7.273 -7.202 1.00 92.94 251 GLN A C 1
ATOM 2006 O O . GLN A 1 251 ? -13.311 7.435 -7.384 1.00 92.94 251 GLN A O 1
ATOM 2011 N N . ILE A 1 252 ? -11.387 8.060 -6.411 1.00 92.31 252 ILE A N 1
ATOM 2012 C CA . ILE A 1 252 ? -11.916 9.255 -5.763 1.00 92.31 252 ILE A CA 1
ATOM 2013 C C . ILE A 1 252 ? -11.883 10.416 -6.754 1.00 92.31 252 ILE A C 1
ATOM 2015 O O . ILE A 1 252 ? -10.889 10.652 -7.442 1.00 92.31 252 ILE A O 1
ATOM 2019 N N . GLN A 1 253 ? -12.987 11.148 -6.816 1.00 89.62 253 GLN A N 1
ATOM 2020 C CA . GLN A 1 253 ? -13.117 12.386 -7.564 1.00 89.62 253 GLN A CA 1
ATOM 2021 C C . GLN A 1 253 ? -13.175 13.553 -6.595 1.00 89.62 253 GLN A C 1
ATOM 2023 O O . GLN A 1 253 ? -13.974 13.560 -5.662 1.00 89.62 253 GLN A O 1
ATOM 2028 N N . TRP A 1 254 ? -12.351 14.555 -6.857 1.00 86.06 254 TRP A N 1
ATOM 2029 C CA . TRP A 1 254 ? -12.361 15.812 -6.130 1.00 86.06 254 TRP A CA 1
ATOM 2030 C C . TRP A 1 254 ? -13.065 16.869 -6.977 1.00 86.06 254 TRP A C 1
ATOM 2032 O O . TRP A 1 254 ? -12.923 16.895 -8.203 1.00 86.06 254 TRP A O 1
ATOM 2042 N N . ASN A 1 255 ? -13.844 17.738 -6.335 1.00 84.00 255 ASN A N 1
ATOM 2043 C CA . ASN A 1 255 ? -14.361 18.929 -7.001 1.00 84.00 255 ASN A CA 1
ATOM 2044 C C . ASN A 1 255 ? -13.207 19.856 -7.444 1.00 84.00 255 ASN A C 1
ATOM 2046 O O . ASN A 1 255 ? -12.067 19.704 -7.018 1.00 84.00 255 ASN A O 1
ATOM 2050 N N . GLN A 1 256 ? -13.506 20.862 -8.272 1.00 77.94 256 GLN A N 1
ATOM 2051 C CA . GLN A 1 256 ? -12.487 21.784 -8.805 1.00 77.94 256 GLN A CA 1
ATOM 2052 C C . GLN A 1 256 ? -11.689 22.530 -7.721 1.00 77.94 256 GLN A C 1
ATOM 2054 O O . GLN A 1 256 ? -10.561 22.947 -7.966 1.00 77.94 256 GLN A O 1
ATOM 2059 N N . GLU A 1 257 ? -12.264 22.687 -6.530 1.00 79.38 257 GLU A N 1
ATOM 2060 C CA . GLU A 1 257 ? -11.627 23.345 -5.387 1.00 79.38 257 GLU A CA 1
ATOM 2061 C C . GLU A 1 257 ? -10.810 22.380 -4.509 1.00 79.38 257 GLU A C 1
ATOM 2063 O O . GLU A 1 257 ? -10.173 22.823 -3.558 1.00 79.38 257 GLU A O 1
ATOM 2068 N N . ASN A 1 258 ? -10.802 21.076 -4.816 1.00 75.12 258 ASN A N 1
ATOM 2069 C CA . ASN A 1 258 ? -10.161 20.018 -4.028 1.00 75.12 258 ASN A CA 1
ATOM 2070 C C . ASN A 1 258 ? -10.610 19.973 -2.553 1.00 75.12 258 ASN A C 1
ATOM 2072 O O . ASN A 1 258 ? -9.829 19.647 -1.660 1.00 75.12 258 ASN A O 1
ATOM 2076 N N . THR A 1 259 ? -11.871 20.313 -2.293 1.00 76.12 259 THR A N 1
ATOM 2077 C CA . THR A 1 259 ? -12.456 20.428 -0.949 1.00 76.12 259 THR A CA 1
ATOM 2078 C C . THR A 1 259 ? -13.443 19.317 -0.617 1.00 76.12 259 THR A C 1
ATOM 2080 O O . THR A 1 259 ? -13.552 18.946 0.549 1.00 76.12 259 THR A O 1
ATOM 2083 N N . PHE A 1 260 ? -14.135 18.768 -1.617 1.00 81.81 260 PHE A N 1
ATOM 2084 C CA . PHE A 1 260 ? -15.163 17.745 -1.421 1.00 81.81 260 PHE A CA 1
ATOM 2085 C C . PHE A 1 260 ? -14.837 16.503 -2.257 1.00 81.81 260 PHE A C 1
ATOM 2087 O O . PHE A 1 260 ? -14.987 16.547 -3.486 1.00 81.81 260 PHE A O 1
ATOM 2094 N N . PRO A 1 261 ? -14.363 15.413 -1.629 1.00 88.69 261 PRO A N 1
ATOM 2095 C CA . PRO A 1 261 ? -14.168 14.148 -2.311 1.00 88.69 261 PRO A CA 1
ATOM 2096 C C . PRO A 1 261 ? -15.508 13.441 -2.535 1.00 88.69 261 PRO A C 1
ATOM 2098 O O . PRO A 1 261 ? -16.471 13.593 -1.789 1.00 88.69 261 PRO A O 1
ATOM 2101 N N . SER A 1 262 ? -15.564 12.628 -3.578 1.00 92.00 262 SER A N 1
ATOM 2102 C CA . SER A 1 262 ? -16.694 11.763 -3.900 1.00 92.00 262 SER A CA 1
ATOM 2103 C C . SER A 1 262 ? -16.189 10.473 -4.536 1.00 92.00 262 SER A C 1
ATOM 2105 O O . SER A 1 262 ? -15.081 10.421 -5.075 1.00 92.00 262 SER A O 1
ATOM 2107 N N . ILE A 1 263 ? -16.989 9.412 -4.469 1.00 93.75 263 ILE A N 1
ATOM 2108 C CA . ILE A 1 263 ? -16.670 8.159 -5.155 1.00 93.75 263 ILE A CA 1
ATOM 2109 C C . ILE A 1 263 ? -17.021 8.318 -6.635 1.00 93.75 263 ILE A C 1
ATOM 2111 O O . ILE A 1 263 ? -18.173 8.564 -6.984 1.00 93.75 263 ILE A O 1
ATOM 2115 N N . GLY A 1 264 ? -16.012 8.173 -7.492 1.00 90.62 264 GLY A N 1
ATOM 2116 C CA . GLY A 1 264 ? -16.147 8.151 -8.941 1.00 90.62 264 GLY A CA 1
ATOM 2117 C C . GLY A 1 264 ? -16.359 6.735 -9.466 1.00 90.62 264 GLY A C 1
ATOM 2118 O O . GLY A 1 264 ? -17.417 6.135 -9.287 1.00 90.62 264 GLY A O 1
ATOM 2119 N N . SER A 1 265 ? -15.350 6.201 -10.159 1.00 90.81 265 SER A N 1
ATOM 2120 C CA . SER A 1 265 ? -15.414 4.852 -10.725 1.00 90.81 265 SER A CA 1
ATOM 2121 C C . SER A 1 265 ? -15.104 3.783 -9.674 1.00 90.81 265 SER A C 1
ATOM 2123 O O . SER A 1 265 ? -14.299 3.994 -8.765 1.00 90.81 265 SER A O 1
ATOM 2125 N N . THR A 1 266 ? -15.762 2.629 -9.790 1.00 93.50 266 THR A N 1
ATOM 2126 C CA . THR A 1 266 ? -15.562 1.481 -8.900 1.00 93.50 266 THR A CA 1
ATOM 2127 C C . THR A 1 266 ? -15.515 0.182 -9.702 1.00 93.50 266 THR A C 1
ATOM 2129 O O . THR A 1 266 ? -16.202 0.055 -10.716 1.00 93.50 266 THR A O 1
ATOM 2132 N N . SER A 1 267 ? -14.712 -0.799 -9.273 1.00 92.31 267 SER A N 1
ATOM 2133 C CA . SER A 1 267 ? -14.657 -2.115 -9.943 1.00 92.31 267 SER A CA 1
ATOM 2134 C C . SER A 1 267 ? -15.862 -3.013 -9.639 1.00 92.31 267 SER A C 1
ATOM 2136 O O . SER A 1 267 ? -16.096 -3.990 -10.349 1.00 92.31 267 SER A O 1
ATOM 2138 N N . ARG A 1 268 ? -16.645 -2.676 -8.609 1.00 93.25 268 ARG A N 1
ATOM 2139 C CA . ARG A 1 268 ? -17.925 -3.302 -8.258 1.00 93.25 268 ARG A CA 1
ATOM 2140 C C . ARG A 1 268 ? -18.835 -2.295 -7.562 1.00 93.25 268 ARG A C 1
ATOM 2142 O O . ARG A 1 268 ? -18.359 -1.305 -7.017 1.00 93.25 268 ARG A O 1
ATOM 2149 N N . VAL A 1 269 ? -20.127 -2.609 -7.491 1.00 94.94 269 VAL A N 1
ATOM 2150 C CA . VAL A 1 269 ? -21.073 -1.844 -6.667 1.00 94.94 269 VAL A CA 1
ATOM 2151 C C . VAL A 1 269 ? -20.653 -1.926 -5.196 1.00 94.94 269 VAL A C 1
ATOM 2153 O O . VAL A 1 269 ? -20.382 -3.016 -4.683 1.00 94.94 269 VAL A O 1
ATOM 2156 N N . LEU A 1 270 ? -20.596 -0.767 -4.541 1.00 96.81 270 LEU A N 1
ATOM 2157 C CA . LEU A 1 270 ? -20.330 -0.627 -3.112 1.00 96.81 270 LEU A CA 1
ATOM 2158 C C . LEU A 1 270 ? -21.646 -0.507 -2.345 1.00 96.81 270 LEU A C 1
ATOM 2160 O O . LEU A 1 270 ? -22.606 0.093 -2.837 1.00 96.81 270 LEU A O 1
ATOM 2164 N N . THR A 1 271 ? -21.690 -1.035 -1.126 1.00 96.75 271 THR A N 1
ATOM 2165 C CA . THR A 1 271 ? -22.799 -0.736 -0.212 1.00 96.75 271 THR A CA 1
ATOM 2166 C C . THR A 1 271 ? -22.710 0.716 0.274 1.00 96.75 271 THR A C 1
ATOM 2168 O O . THR A 1 271 ? -21.675 1.382 0.151 1.00 96.75 271 THR A O 1
ATOM 2171 N N . SER A 1 272 ? -23.803 1.236 0.841 1.00 95.62 272 SER A N 1
ATOM 2172 C CA . SER A 1 272 ? -23.792 2.566 1.464 1.00 95.62 272 SER A CA 1
ATOM 2173 C C . SER A 1 272 ? -22.827 2.635 2.647 1.00 95.62 272 SER A C 1
ATOM 2175 O O . SER A 1 272 ? -22.171 3.652 2.831 1.00 95.62 272 SER A O 1
ATOM 2177 N N . GLU A 1 273 ? -22.707 1.554 3.417 1.00 94.56 273 GLU A N 1
ATOM 2178 C CA . GLU A 1 273 ? -21.762 1.454 4.530 1.00 94.56 273 GLU A CA 1
ATOM 2179 C C . GLU A 1 273 ? -20.309 1.495 4.042 1.00 94.56 273 GLU A C 1
ATOM 2181 O O . GLU A 1 273 ? -19.536 2.319 4.524 1.00 94.56 273 GLU A O 1
ATOM 2186 N N . GLU A 1 274 ? -19.971 0.709 3.011 1.00 96.94 274 GLU A N 1
ATOM 2187 C CA . GLU A 1 274 ? -18.643 0.731 2.384 1.00 96.94 274 GLU A CA 1
ATOM 2188 C C . GLU A 1 274 ? -18.312 2.136 1.866 1.00 96.94 274 GLU A C 1
ATOM 2190 O O . GLU A 1 274 ? -17.241 2.673 2.137 1.00 96.94 274 GLU A O 1
ATOM 2195 N N . SER A 1 275 ? -19.258 2.764 1.166 1.00 96.19 275 SER A N 1
ATOM 2196 C CA . SER A 1 275 ? -19.077 4.096 0.586 1.00 96.19 275 SER A CA 1
ATOM 2197 C C . SER A 1 275 ? -18.881 5.177 1.653 1.00 96.19 275 SER A C 1
ATOM 2199 O O . SER A 1 275 ? -17.975 6.000 1.530 1.00 96.19 275 SER A O 1
ATOM 2201 N N . ASN A 1 276 ? -19.680 5.154 2.724 1.00 93.94 276 ASN A N 1
ATOM 2202 C CA . ASN A 1 276 ? -19.561 6.098 3.837 1.00 93.94 276 ASN A CA 1
ATOM 2203 C C . ASN A 1 276 ? -18.242 5.920 4.594 1.00 93.94 276 ASN A C 1
ATOM 2205 O O . ASN A 1 276 ? -17.607 6.910 4.950 1.00 93.94 276 ASN A O 1
ATOM 2209 N N . PHE A 1 277 ? -17.807 4.677 4.806 1.00 93.69 277 PHE A N 1
ATOM 2210 C CA . PHE A 1 277 ? -16.523 4.384 5.436 1.00 93.69 277 PHE A CA 1
ATOM 2211 C C . PHE A 1 277 ? -15.350 4.921 4.607 1.00 93.69 277 PHE A C 1
ATOM 2213 O O . PHE A 1 277 ? -14.485 5.619 5.136 1.00 93.69 277 PHE A O 1
ATOM 2220 N N . ILE A 1 278 ? -15.345 4.650 3.295 1.00 94.88 278 ILE A N 1
ATOM 2221 C CA . ILE A 1 278 ? -14.302 5.123 2.374 1.00 94.88 278 ILE A CA 1
ATOM 2222 C C . ILE A 1 278 ? -14.250 6.649 2.367 1.00 94.88 278 ILE A C 1
ATOM 2224 O O . ILE A 1 278 ? -13.176 7.220 2.527 1.00 94.88 278 ILE A O 1
ATOM 2228 N N . LEU A 1 279 ? -15.398 7.312 2.199 1.00 92.81 279 LEU A N 1
ATOM 2229 C CA . LEU A 1 279 ? -15.458 8.773 2.177 1.00 92.81 279 LEU A CA 1
ATOM 2230 C C . LEU A 1 279 ? -15.027 9.374 3.514 1.00 92.81 279 LEU A C 1
ATOM 2232 O O . LEU A 1 279 ? -14.224 10.300 3.513 1.00 92.81 279 LEU A O 1
ATOM 2236 N N . SER A 1 280 ? -15.450 8.798 4.643 1.00 91.69 280 SER A N 1
ATOM 2237 C CA . SER A 1 280 ? -14.992 9.234 5.964 1.00 91.69 280 SER A CA 1
ATOM 2238 C C . SER A 1 280 ? -13.469 9.133 6.090 1.00 91.69 280 SER A C 1
ATOM 2240 O O . SER A 1 280 ? -12.833 10.079 6.546 1.00 91.69 280 SER A O 1
ATOM 2242 N N . LEU A 1 281 ? -12.852 8.034 5.643 1.00 92.06 281 LEU A N 1
ATOM 2243 C CA . LEU A 1 281 ? -11.392 7.899 5.663 1.00 92.06 281 LEU A CA 1
ATOM 2244 C C . LEU A 1 281 ? -10.706 8.914 4.737 1.00 92.06 281 LEU A C 1
ATOM 2246 O O . LEU A 1 281 ? -9.687 9.495 5.100 1.00 92.06 281 LEU A O 1
ATOM 2250 N N . VAL A 1 282 ? -11.261 9.164 3.553 1.00 90.44 282 VAL A N 1
ATOM 2251 C CA . VAL A 1 282 ? -10.705 10.126 2.590 1.00 90.44 282 VAL A CA 1
ATOM 2252 C C . VAL A 1 282 ? -10.811 11.570 3.100 1.00 90.44 282 VAL A C 1
ATOM 2254 O O . VAL A 1 282 ? -9.883 12.357 2.916 1.00 90.44 282 VAL A O 1
ATOM 2257 N N . GLU A 1 283 ? -11.911 11.925 3.763 1.00 86.62 283 GLU A N 1
ATOM 2258 C CA . GLU A 1 283 ? -12.173 13.270 4.295 1.00 86.62 283 GLU A CA 1
ATOM 2259 C C . GLU A 1 283 ? -11.482 13.535 5.638 1.00 86.62 283 GLU A C 1
ATOM 2261 O O . GLU A 1 283 ? -11.124 14.676 5.963 1.00 86.62 283 GLU A O 1
ATOM 2266 N N . HIS A 1 284 ? -11.356 12.499 6.468 1.00 84.12 284 HIS A N 1
ATOM 2267 C CA . HIS A 1 284 ? -11.006 12.622 7.883 1.00 84.12 284 HIS A CA 1
ATOM 2268 C C . HIS A 1 284 ? -9.848 11.715 8.321 1.00 84.12 284 HIS A C 1
ATOM 2270 O O . HIS A 1 284 ? -9.455 11.771 9.484 1.00 84.12 284 HIS A O 1
ATOM 2276 N N . GLY A 1 285 ? -9.267 10.919 7.427 1.00 83.00 285 GLY A N 1
ATOM 2277 C CA . GLY A 1 285 ? -8.012 10.209 7.666 1.00 83.00 285 GLY A CA 1
ATOM 2278 C C . GLY A 1 285 ? -6.814 11.162 7.696 1.00 83.00 285 GLY A C 1
ATOM 2279 O O . GLY A 1 285 ? -6.916 12.325 8.101 1.00 83.00 285 GLY A O 1
ATOM 2280 N N . THR A 1 286 ? -5.638 10.705 7.248 1.00 78.44 286 THR A N 1
ATOM 2281 C CA . THR A 1 286 ? -4.486 11.621 7.190 1.00 78.44 286 THR A CA 1
ATOM 2282 C C . THR A 1 286 ? -4.702 12.676 6.107 1.00 78.44 286 THR A C 1
ATOM 2284 O O . THR A 1 286 ? -5.039 12.353 4.969 1.00 78.44 286 THR A O 1
ATOM 2287 N N . LYS A 1 287 ? -4.437 13.944 6.438 1.00 70.94 287 LYS A N 1
ATOM 2288 C CA . LYS A 1 287 ? -4.487 15.069 5.486 1.00 70.94 287 LYS A CA 1
ATOM 2289 C C . LYS A 1 287 ? -3.202 15.236 4.669 1.00 70.94 287 LYS A C 1
ATOM 2291 O O . LYS A 1 287 ? -2.988 16.280 4.061 1.00 70.94 287 LYS A O 1
ATOM 2296 N N . ARG A 1 288 ? -2.298 14.251 4.704 1.00 70.94 288 ARG A N 1
ATOM 2297 C CA . ARG A 1 288 ? -0.987 14.346 4.043 1.00 70.94 288 ARG A CA 1
ATOM 2298 C C . ARG A 1 288 ? -1.057 14.141 2.534 1.00 70.94 288 ARG A C 1
ATOM 2300 O O . ARG A 1 288 ? -0.107 14.498 1.846 1.00 70.94 288 ARG A O 1
ATOM 2307 N N . ARG A 1 289 ? -2.146 13.562 2.031 1.00 71.31 289 ARG A N 1
ATOM 2308 C CA . ARG A 1 289 ? -2.235 13.086 0.653 1.00 71.31 289 ARG A CA 1
ATOM 2309 C C . ARG A 1 289 ? -3.602 13.318 0.042 1.00 71.31 289 ARG A C 1
ATOM 2311 O O . ARG A 1 289 ? -4.616 13.365 0.734 1.00 71.31 289 ARG A O 1
ATOM 2318 N N . PHE A 1 290 ? -3.592 13.384 -1.283 1.00 75.56 290 PHE A N 1
ATOM 2319 C CA . PHE A 1 290 ? -4.786 13.243 -2.095 1.00 75.56 290 PHE A CA 1
ATOM 2320 C C . PHE A 1 290 ? -5.025 11.762 -2.360 1.00 75.56 290 PHE A C 1
ATOM 2322 O O . PHE A 1 290 ? -4.252 11.104 -3.054 1.00 75.56 290 PHE A O 1
ATOM 2329 N N . TYR A 1 291 ? -6.111 11.243 -1.805 1.00 85.25 291 TYR A N 1
ATOM 2330 C CA . TYR A 1 291 ? -6.625 9.933 -2.168 1.00 85.25 291 TYR A CA 1
ATOM 2331 C C . TYR A 1 291 ? -7.210 10.027 -3.577 1.00 85.25 291 TYR A C 1
ATOM 2333 O O . TYR A 1 291 ? -8.148 10.790 -3.798 1.00 85.25 291 TYR A O 1
ATOM 2341 N N . LEU A 1 292 ? -6.632 9.295 -4.531 1.00 87.69 292 LEU A N 1
ATOM 2342 C CA . LEU A 1 292 ? -7.088 9.271 -5.926 1.00 87.69 292 LEU A CA 1
ATOM 2343 C C . LEU A 1 292 ? -7.465 7.855 -6.350 1.00 87.69 292 LEU A C 1
ATOM 2345 O O . LEU A 1 292 ? -8.628 7.600 -6.642 1.00 87.69 292 LEU A O 1
ATOM 2349 N N . ASN A 1 293 ? -6.507 6.929 -6.340 1.00 91.56 293 ASN A N 1
ATOM 2350 C CA . ASN A 1 293 ? -6.734 5.530 -6.689 1.00 91.56 293 ASN A CA 1
ATOM 2351 C C . ASN A 1 293 ? -6.608 4.665 -5.431 1.00 91.56 293 ASN A C 1
ATOM 2353 O O . ASN A 1 293 ? -5.522 4.560 -4.858 1.00 91.56 293 ASN A O 1
ATOM 2357 N N . LEU A 1 294 ? -7.709 4.051 -5.001 1.00 94.19 294 LEU A N 1
ATOM 2358 C CA . LEU A 1 294 ? -7.768 3.208 -3.809 1.00 94.19 294 LEU A CA 1
ATOM 2359 C C . LEU A 1 294 ? -8.008 1.755 -4.197 1.00 94.19 294 LEU A C 1
ATOM 2361 O O . LEU A 1 294 ? -9.003 1.446 -4.849 1.00 94.19 294 LEU A O 1
ATOM 2365 N N . VAL A 1 295 ? -7.138 0.849 -3.766 1.00 94.88 295 VAL A N 1
ATOM 2366 C CA . VAL A 1 295 ? -7.405 -0.591 -3.802 1.00 94.88 295 VAL A CA 1
ATOM 2367 C C . VAL A 1 295 ? -7.760 -1.034 -2.397 1.00 94.88 295 VAL A C 1
ATOM 2369 O O . VAL A 1 295 ? -6.907 -1.106 -1.519 1.00 94.88 295 VAL A O 1
ATOM 2372 N N . LEU A 1 296 ? -9.031 -1.327 -2.187 1.00 96.50 296 LEU A N 1
ATOM 2373 C CA . LEU A 1 296 ? -9.567 -1.780 -0.919 1.00 96.50 296 LEU A CA 1
ATOM 2374 C C . LEU A 1 296 ? -9.508 -3.303 -0.872 1.00 96.50 296 LEU A C 1
ATOM 2376 O O . LEU A 1 296 ? -10.013 -3.975 -1.775 1.00 96.50 296 LEU A O 1
ATOM 2380 N N . VAL A 1 297 ? -8.900 -3.849 0.176 1.00 96.75 297 VAL A N 1
ATOM 2381 C CA . VAL A 1 297 ? -8.685 -5.289 0.337 1.00 96.75 297 VAL A CA 1
ATOM 2382 C C . VAL A 1 297 ? -9.266 -5.730 1.676 1.00 96.75 297 VAL A C 1
ATOM 2384 O O . VAL A 1 297 ? -8.817 -5.245 2.710 1.00 96.75 297 VAL A O 1
ATOM 2387 N N . PRO A 1 298 ? -10.247 -6.645 1.713 1.00 95.50 298 PRO A N 1
ATOM 2388 C CA . PRO A 1 298 ? -10.774 -7.113 2.983 1.00 95.50 298 PRO A CA 1
ATOM 2389 C C . PRO A 1 298 ? -9.726 -7.960 3.707 1.00 95.50 298 PRO A C 1
ATOM 2391 O O . PRO A 1 298 ? -9.039 -8.776 3.081 1.00 95.50 298 PRO A O 1
ATOM 2394 N N . TYR A 1 299 ? -9.629 -7.803 5.023 1.00 94.56 299 TYR A N 1
ATOM 2395 C CA . TYR A 1 299 ? -8.805 -8.652 5.876 1.00 94.56 299 TYR A CA 1
ATOM 2396 C C . TYR A 1 299 ? -9.578 -9.101 7.120 1.00 94.56 299 TYR A C 1
ATOM 2398 O O . TYR A 1 299 ? -10.529 -8.446 7.548 1.00 94.56 299 TYR A O 1
ATOM 2406 N N . ASP A 1 300 ? -9.157 -10.225 7.701 1.00 91.44 300 ASP A N 1
ATOM 2407 C CA . ASP A 1 300 ? -9.780 -10.813 8.891 1.00 91.44 300 ASP A CA 1
ATOM 2408 C C . ASP A 1 300 ? -9.356 -10.065 10.169 1.00 91.44 300 ASP A C 1
ATOM 2410 O O . ASP A 1 300 ? -8.614 -10.570 11.016 1.00 91.44 300 ASP A O 1
ATOM 2414 N N . GLY A 1 301 ? -9.808 -8.819 10.275 1.00 87.25 301 GLY A N 1
ATOM 2415 C CA . GLY A 1 301 ? -9.573 -7.912 11.391 1.00 87.25 301 GLY A CA 1
ATOM 2416 C C . GLY A 1 301 ? -10.700 -7.890 12.428 1.00 87.25 301 GLY A C 1
ATOM 2417 O O . GLY A 1 301 ? -11.542 -8.793 12.445 1.00 87.25 301 GLY A O 1
ATOM 2418 N N . PRO A 1 302 ? -10.698 -6.877 13.307 1.00 91.69 302 PRO A N 1
ATOM 2419 C CA . PRO A 1 302 ? -9.585 -5.951 13.518 1.00 91.69 302 PRO A CA 1
ATOM 2420 C C . P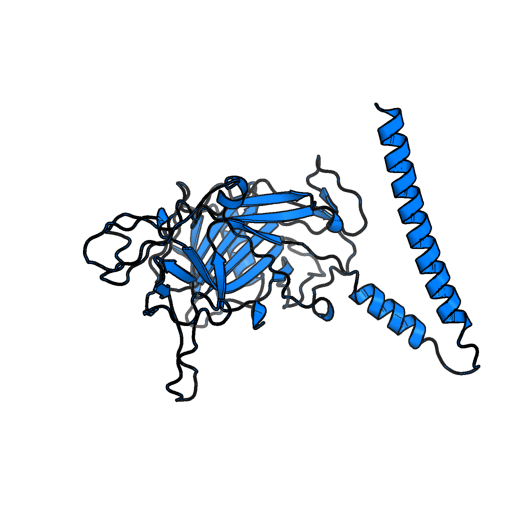RO A 1 302 ? -8.404 -6.616 14.234 1.00 91.69 302 PRO A C 1
ATOM 2422 O O . PRO A 1 302 ? -8.569 -7.599 14.959 1.00 91.69 302 PRO A O 1
ATOM 2425 N N . TYR A 1 303 ? -7.202 -6.074 14.040 1.00 93.94 303 TYR A N 1
ATOM 2426 C CA . TYR A 1 303 ? -6.065 -6.367 14.916 1.00 93.94 303 TYR A CA 1
ATOM 2427 C C . TYR A 1 303 ? -5.967 -5.293 15.991 1.00 93.94 303 TYR A C 1
ATOM 2429 O O . TYR A 1 303 ? -5.780 -4.118 15.682 1.00 93.94 303 TYR A O 1
ATOM 2437 N N . THR A 1 304 ? -6.058 -5.700 17.252 1.00 94.06 304 THR A N 1
ATOM 2438 C CA . THR A 1 304 ? -5.993 -4.785 18.390 1.00 94.06 304 THR A CA 1
ATOM 2439 C C . THR A 1 304 ? -4.606 -4.841 19.014 1.00 94.06 304 THR A C 1
ATOM 2441 O O . THR A 1 304 ? -4.178 -5.884 19.504 1.00 94.06 304 THR A O 1
ATOM 2444 N N . PHE A 1 305 ? -3.889 -3.723 19.033 1.00 91.94 305 PHE A N 1
ATOM 2445 C CA . PHE A 1 305 ? -2.572 -3.616 19.650 1.00 91.94 305 PHE A CA 1
ATOM 2446 C C . PHE A 1 305 ? -2.667 -3.017 21.049 1.00 91.94 305 PHE A C 1
ATOM 2448 O O . PHE A 1 305 ? -3.183 -1.918 21.229 1.00 91.94 305 PHE A O 1
ATOM 2455 N N . THR A 1 306 ? -2.132 -3.731 22.038 1.00 89.38 306 THR A N 1
ATOM 2456 C CA . THR A 1 306 ? -2.092 -3.286 23.435 1.00 89.38 306 THR A CA 1
ATOM 2457 C C . THR A 1 306 ? -0.702 -2.823 23.837 1.00 89.38 306 THR A C 1
ATOM 2459 O O . THR A 1 306 ? 0.283 -3.452 23.446 1.00 89.38 306 THR A O 1
ATOM 2462 N N . PHE A 1 307 ? -0.625 -1.729 24.603 1.00 82.19 307 PHE A N 1
ATOM 2463 C CA . PHE A 1 307 ? 0.634 -1.070 24.983 1.00 82.19 307 PHE A CA 1
ATOM 2464 C C . PHE A 1 307 ? 1.239 -1.590 26.281 1.00 82.19 307 PHE A C 1
ATOM 2466 O O . PHE A 1 307 ? 2.447 -1.838 26.333 1.00 82.19 307 PHE A O 1
ATOM 2473 N N . ASP A 1 308 ? 0.375 -1.834 27.263 1.00 77.38 308 ASP A N 1
ATOM 2474 C CA . ASP A 1 308 ? 0.749 -2.265 28.612 1.00 77.38 308 ASP A CA 1
ATOM 2475 C C . ASP A 1 308 ? 0.188 -3.655 28.967 1.00 77.38 308 ASP A C 1
ATOM 2477 O O . ASP A 1 308 ? 0.457 -4.184 30.046 1.00 77.38 308 ASP A O 1
ATOM 2481 N N . GLY A 1 309 ? -0.607 -4.252 28.071 1.00 80.56 309 GLY A N 1
ATOM 2482 C CA . GLY A 1 309 ? -1.273 -5.535 28.274 1.00 80.56 309 GLY A CA 1
ATOM 2483 C C . GLY A 1 309 ? -0.534 -6.740 27.690 1.00 80.56 309 GLY A C 1
ATOM 2484 O O . GLY A 1 309 ? 0.387 -6.628 26.881 1.00 80.56 309 GLY A O 1
ATOM 2485 N N . GLU A 1 310 ? -0.986 -7.930 28.082 1.00 87.25 310 GLU A N 1
ATOM 2486 C CA . GLU A 1 310 ? -0.580 -9.185 27.449 1.00 87.25 310 GLU A CA 1
ATOM 2487 C C . GLU A 1 310 ? -1.400 -9.463 26.181 1.00 87.25 310 GLU A C 1
ATOM 2489 O O . GLU A 1 310 ? -2.469 -8.891 25.956 1.00 87.25 310 GLU A O 1
ATOM 2494 N N . SER A 1 311 ? -0.882 -10.353 25.334 1.00 91.94 311 SER A N 1
ATOM 2495 C CA . SER A 1 311 ? -1.591 -10.787 24.126 1.00 91.94 311 SER A CA 1
ATOM 2496 C C . SER A 1 311 ? -2.696 -11.784 24.476 1.00 91.94 311 SER A C 1
ATOM 2498 O O . SER A 1 311 ? -2.470 -12.710 25.250 1.00 91.94 311 SER A O 1
ATOM 2500 N N . ASP A 1 312 ? -3.856 -11.629 23.850 1.00 92.75 312 ASP A N 1
ATOM 2501 C CA . ASP A 1 312 ? -4.968 -12.575 23.854 1.00 92.75 312 ASP A CA 1
ATOM 2502 C C . ASP A 1 312 ? -5.394 -12.801 22.398 1.00 92.75 312 ASP A C 1
ATOM 2504 O O . ASP A 1 312 ? -6.252 -12.106 21.849 1.00 92.75 312 ASP A O 1
ATOM 2508 N N . GLU A 1 313 ? -4.744 -13.767 21.746 1.00 90.19 313 GLU A N 1
ATOM 2509 C CA . GLU A 1 313 ? -4.963 -14.069 20.326 1.00 90.19 313 GLU A CA 1
ATOM 2510 C C . GLU A 1 313 ? -6.398 -14.513 20.037 1.00 90.19 313 GLU A C 1
ATOM 2512 O O . GLU A 1 313 ? -6.904 -14.263 18.946 1.00 90.19 313 GLU A O 1
ATOM 2517 N N . SER A 1 314 ? -7.084 -15.108 21.023 1.00 89.88 314 SER A N 1
ATOM 2518 C CA . SER A 1 314 ? -8.489 -15.511 20.883 1.00 89.88 314 SER A CA 1
ATOM 2519 C C . SER A 1 314 ? -9.426 -14.317 20.689 1.00 89.88 314 SER A C 1
ATOM 2521 O O . SER A 1 314 ? -10.503 -14.460 20.115 1.00 89.88 314 SER A O 1
ATOM 2523 N N . LYS A 1 315 ? -8.990 -13.131 21.127 1.00 89.62 315 LYS A N 1
ATOM 2524 C CA . LYS A 1 315 ? -9.678 -11.850 20.949 1.00 89.62 315 LYS A CA 1
ATOM 2525 C C . LYS A 1 315 ? -8.982 -10.939 19.939 1.00 89.62 315 LYS A C 1
ATOM 2527 O O . LYS A 1 315 ? -9.256 -9.745 19.934 1.00 89.62 315 LYS A O 1
ATOM 2532 N N . LYS A 1 316 ? -8.049 -11.470 19.139 1.00 92.50 316 LYS A N 1
ATOM 2533 C CA . LYS A 1 316 ? -7.209 -10.691 18.214 1.00 92.50 316 LYS A CA 1
ATOM 2534 C C . LYS A 1 316 ? -6.523 -9.485 18.886 1.00 92.50 316 LYS A C 1
ATOM 2536 O O . LYS A 1 316 ? -6.369 -8.426 18.278 1.00 92.50 316 LYS A O 1
ATOM 2541 N N . LYS A 1 317 ? -6.101 -9.651 20.147 1.00 94.31 317 LYS A N 1
ATOM 2542 C CA . LYS A 1 317 ? -5.388 -8.635 20.932 1.00 94.31 317 LYS A CA 1
ATOM 2543 C C . LYS A 1 317 ? -3.916 -9.006 21.074 1.00 94.31 317 LYS A C 1
ATOM 2545 O O . LYS A 1 317 ? -3.582 -10.088 21.554 1.00 94.31 317 LYS A O 1
ATOM 2550 N N . TYR A 1 318 ? -3.023 -8.098 20.704 1.00 93.69 318 TYR A N 1
ATOM 2551 C CA . TYR A 1 318 ? -1.608 -8.385 20.502 1.00 93.69 318 TYR A CA 1
ATOM 2552 C C . TYR A 1 318 ? -0.731 -7.342 21.190 1.00 93.69 318 TYR A C 1
ATOM 2554 O O . TYR A 1 318 ? -0.899 -6.139 21.007 1.00 93.69 318 TYR A O 1
ATOM 2562 N N . ALA A 1 319 ? 0.230 -7.798 21.991 1.00 91.44 319 ALA A N 1
ATOM 2563 C CA . ALA A 1 319 ? 1.202 -6.907 22.615 1.00 91.44 319 ALA A CA 1
ATOM 2564 C C . ALA A 1 319 ? 2.172 -6.397 21.542 1.00 91.44 319 ALA A C 1
ATOM 2566 O O . ALA A 1 319 ? 2.834 -7.197 20.874 1.00 91.44 319 ALA A O 1
ATOM 2567 N N . TRP A 1 320 ? 2.273 -5.077 21.371 1.00 87.81 320 TRP A N 1
ATOM 2568 C CA . TRP A 1 320 ? 3.043 -4.468 20.274 1.00 87.81 320 TRP A CA 1
ATOM 2569 C C . TRP A 1 320 ? 4.523 -4.863 20.258 1.00 87.81 320 TRP A C 1
ATOM 2571 O O . TRP A 1 320 ? 5.148 -4.898 19.198 1.00 87.81 320 TRP A O 1
ATOM 2581 N N . GLN A 1 321 ? 5.101 -5.191 21.416 1.00 87.38 321 GLN A N 1
ATOM 2582 C CA . GLN A 1 321 ? 6.491 -5.631 21.527 1.00 87.38 321 GLN A CA 1
ATOM 2583 C C . GLN A 1 321 ? 6.717 -7.003 20.886 1.00 87.38 321 GLN A C 1
ATOM 2585 O O . GLN A 1 321 ? 7.829 -7.285 20.454 1.00 87.38 321 GLN A O 1
ATOM 2590 N N . ASN A 1 322 ? 5.676 -7.835 20.820 1.00 91.62 322 ASN A N 1
ATOM 2591 C CA . ASN A 1 322 ? 5.771 -9.236 20.414 1.00 91.62 322 ASN A CA 1
ATOM 2592 C C . ASN A 1 322 ? 5.278 -9.480 18.988 1.00 91.62 322 ASN A C 1
ATOM 2594 O O . ASN A 1 322 ? 5.531 -10.553 18.450 1.00 91.62 322 ASN A O 1
ATOM 2598 N N . TYR A 1 323 ? 4.562 -8.524 18.395 1.00 93.25 323 TYR A N 1
ATOM 2599 C CA . TYR A 1 323 ? 3.932 -8.683 17.089 1.00 93.25 323 TYR A CA 1
ATOM 2600 C C . TYR A 1 323 ? 4.312 -7.564 16.124 1.00 93.25 323 TYR A C 1
ATOM 2602 O O . TYR A 1 323 ? 4.559 -6.426 16.526 1.00 93.25 323 TYR A O 1
ATOM 2610 N N . GLU A 1 324 ? 4.346 -7.902 14.842 1.00 92.88 324 GLU A N 1
ATOM 2611 C CA . GLU A 1 324 ? 4.516 -6.988 13.717 1.00 92.88 324 GLU A CA 1
ATOM 2612 C C . GLU A 1 324 ? 3.491 -7.286 12.621 1.00 92.88 324 GLU A C 1
ATOM 2614 O O . GLU A 1 324 ? 2.976 -8.402 12.512 1.00 92.88 324 GLU A O 1
ATOM 2619 N N . ILE A 1 325 ? 3.208 -6.283 11.796 1.00 94.81 325 ILE A N 1
ATOM 2620 C CA . ILE A 1 325 ? 2.392 -6.439 10.592 1.00 94.81 325 ILE A CA 1
ATOM 2621 C C . ILE A 1 325 ? 3.332 -6.751 9.433 1.00 94.81 325 ILE A C 1
ATOM 2623 O O . ILE A 1 325 ? 4.216 -5.959 9.112 1.00 94.81 325 ILE A O 1
ATOM 2627 N N . ASN A 1 326 ? 3.155 -7.898 8.790 1.00 95.06 326 ASN A N 1
ATOM 2628 C CA . ASN A 1 326 ? 3.848 -8.203 7.549 1.00 95.06 326 ASN A CA 1
ATOM 2629 C C . ASN A 1 326 ? 2.921 -7.933 6.367 1.00 95.06 326 ASN A C 1
ATOM 2631 O O . ASN A 1 326 ? 1.776 -8.380 6.338 1.00 95.06 326 ASN A O 1
ATOM 2635 N N . VAL A 1 327 ? 3.445 -7.237 5.368 1.00 95.38 327 VAL A N 1
ATOM 2636 C CA . VAL A 1 327 ? 2.791 -7.071 4.077 1.00 95.38 327 VAL A CA 1
ATOM 2637 C C . VAL A 1 327 ? 3.661 -7.756 3.037 1.00 95.38 327 VAL A C 1
ATOM 2639 O O . VAL A 1 327 ? 4.809 -7.376 2.814 1.00 95.38 327 VAL A O 1
ATOM 2642 N N . SER A 1 328 ? 3.112 -8.780 2.399 1.00 94.81 328 SER A N 1
ATOM 2643 C CA . SER A 1 328 ? 3.801 -9.531 1.354 1.00 94.81 328 SER A CA 1
ATOM 2644 C C . SER A 1 328 ? 3.368 -9.077 -0.036 1.00 94.81 328 SER A C 1
ATOM 2646 O O . SER A 1 328 ? 2.180 -8.885 -0.284 1.00 94.81 328 SER A O 1
ATOM 2648 N N . PHE A 1 329 ? 4.343 -8.929 -0.927 1.00 94.38 329 PHE A N 1
ATOM 2649 C CA . PHE A 1 329 ? 4.207 -8.654 -2.353 1.00 94.38 329 PHE A CA 1
ATOM 2650 C C . PHE A 1 329 ? 4.555 -9.929 -3.128 1.00 94.38 329 PHE A C 1
ATOM 2652 O O . PHE A 1 329 ? 5.569 -10.558 -2.856 1.00 94.38 329 PHE A O 1
ATOM 2659 N N . ASP A 1 330 ? 3.766 -10.324 -4.117 1.00 92.75 330 ASP A N 1
ATOM 2660 C CA . ASP A 1 330 ? 4.091 -11.413 -5.038 1.00 92.75 330 ASP A CA 1
ATOM 2661 C C . ASP A 1 330 ? 4.812 -10.880 -6.276 1.00 92.75 330 ASP A C 1
ATOM 2663 O O . ASP A 1 330 ? 4.210 -10.634 -7.323 1.00 92.75 330 ASP A O 1
ATOM 2667 N N . LEU A 1 331 ? 6.135 -10.730 -6.173 1.00 92.44 331 LEU A N 1
ATOM 2668 C CA . LEU A 1 331 ? 6.949 -10.322 -7.321 1.00 92.44 331 LEU A CA 1
ATOM 2669 C C . LEU A 1 331 ? 7.102 -11.447 -8.357 1.00 92.44 331 LEU A C 1
ATOM 2671 O O . LEU A 1 331 ? 7.519 -11.201 -9.487 1.00 92.44 331 LEU A O 1
ATOM 2675 N N . GLY A 1 332 ? 6.698 -12.681 -8.029 1.00 90.62 332 GLY A N 1
ATOM 2676 C CA . GLY A 1 332 ? 6.550 -13.756 -9.007 1.00 90.62 332 GLY A CA 1
ATOM 2677 C C . GLY A 1 332 ? 5.440 -13.520 -10.022 1.00 90.62 332 GLY A C 1
ATOM 2678 O O . GLY A 1 332 ? 5.527 -14.050 -11.130 1.00 90.62 332 GLY A O 1
ATOM 2679 N N . ASN A 1 333 ? 4.462 -12.697 -9.659 1.00 90.69 333 ASN A N 1
ATOM 2680 C CA . ASN A 1 333 ? 3.392 -12.208 -10.514 1.00 90.69 333 ASN A CA 1
ATOM 2681 C C . ASN A 1 333 ? 3.346 -10.667 -10.504 1.00 90.69 333 ASN A C 1
ATOM 2683 O O . ASN A 1 333 ? 2.275 -10.063 -10.505 1.00 90.69 333 ASN A O 1
ATOM 2687 N N . GLY A 1 334 ? 4.518 -10.022 -10.444 1.00 91.56 334 GLY A N 1
ATOM 2688 C CA . GLY A 1 334 ? 4.622 -8.571 -10.295 1.00 91.56 334 GLY A CA 1
ATOM 2689 C C . GLY A 1 334 ? 4.150 -7.780 -11.519 1.00 91.56 334 GLY A C 1
ATOM 2690 O O . GLY A 1 334 ? 3.713 -6.644 -11.384 1.00 91.56 334 GLY A O 1
ATOM 2691 N N . LEU A 1 335 ? 4.190 -8.371 -12.712 1.00 94.25 335 LEU A N 1
ATOM 2692 C CA . LEU A 1 335 ? 3.794 -7.770 -13.986 1.00 94.25 335 LEU A CA 1
ATOM 2693 C C . LEU A 1 335 ? 2.727 -8.612 -14.681 1.00 94.25 335 LEU A C 1
ATOM 2695 O O . LEU A 1 335 ? 2.823 -9.844 -14.694 1.00 94.25 335 LEU A O 1
ATOM 2699 N N . ASP A 1 336 ? 1.777 -7.944 -15.336 1.00 93.75 336 ASP A N 1
ATOM 2700 C CA . ASP A 1 336 ? 0.980 -8.574 -16.385 1.00 93.75 336 ASP A CA 1
ATOM 2701 C C . ASP A 1 336 ? 1.899 -8.820 -17.588 1.00 93.75 336 ASP A C 1
ATOM 2703 O O . ASP A 1 336 ? 2.500 -7.889 -18.122 1.00 93.75 336 ASP A O 1
ATOM 2707 N N . THR A 1 337 ? 2.056 -10.079 -17.987 1.00 92.25 337 THR A N 1
ATOM 2708 C CA . THR A 1 337 ? 2.966 -10.489 -19.064 1.00 92.25 337 THR A CA 1
ATOM 2709 C C . THR A 1 337 ? 2.310 -10.501 -20.444 1.00 92.25 337 THR A C 1
ATOM 2711 O O . THR A 1 337 ? 2.974 -10.824 -21.431 1.00 92.25 337 THR A O 1
ATOM 2714 N N . ASN A 1 338 ? 1.025 -10.151 -20.548 1.00 91.62 338 ASN A N 1
ATOM 2715 C CA . ASN A 1 338 ? 0.347 -9.995 -21.825 1.00 91.62 338 ASN A CA 1
ATOM 2716 C C . ASN A 1 338 ? 0.937 -8.788 -22.583 1.00 91.62 338 ASN A C 1
ATOM 2718 O O . ASN A 1 338 ? 0.837 -7.664 -22.084 1.00 91.62 338 ASN A O 1
ATOM 2722 N N . PRO A 1 339 ? 1.467 -8.968 -23.809 1.00 89.19 339 PRO A N 1
ATOM 2723 C CA . PRO A 1 339 ? 2.016 -7.871 -24.614 1.00 89.19 339 PRO A CA 1
ATOM 2724 C C . PRO A 1 339 ? 1.024 -6.736 -24.897 1.00 89.19 339 PRO A C 1
ATOM 2726 O O . PRO A 1 339 ? 1.421 -5.601 -25.138 1.00 89.19 339 PRO A O 1
ATOM 2729 N N . ALA A 1 340 ? -0.284 -7.017 -24.857 1.00 90.44 340 ALA A N 1
ATOM 2730 C CA . ALA A 1 340 ? -1.305 -5.984 -24.992 1.00 90.44 340 ALA A CA 1
ATOM 2731 C C . ALA A 1 340 ? -1.321 -5.011 -23.801 1.00 90.44 340 ALA A C 1
ATOM 2733 O O . ALA A 1 340 ? -1.741 -3.86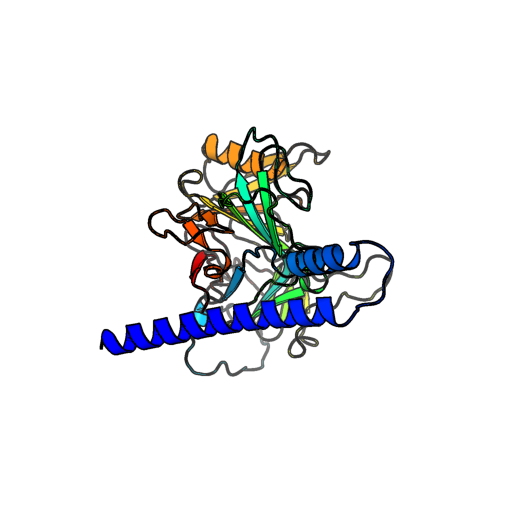5 -23.963 1.00 90.44 340 ALA A O 1
ATOM 2734 N N . ASN A 1 341 ? -0.860 -5.445 -22.628 1.00 90.56 341 ASN A N 1
ATOM 2735 C CA . ASN A 1 341 ? -0.907 -4.701 -21.372 1.00 90.56 341 ASN A CA 1
ATOM 2736 C C . ASN A 1 341 ? 0.473 -4.191 -20.946 1.00 90.56 341 ASN A C 1
ATOM 2738 O O . ASN A 1 341 ? 0.572 -3.045 -20.509 1.00 90.56 341 ASN A O 1
ATOM 2742 N N . THR A 1 342 ? 1.522 -4.989 -21.155 1.00 91.56 342 THR A N 1
ATOM 2743 C CA . THR A 1 342 ? 2.909 -4.633 -20.838 1.00 91.56 342 THR A CA 1
ATOM 2744 C C . THR A 1 342 ? 3.812 -4.876 -22.040 1.00 91.56 342 THR A C 1
ATOM 2746 O O . THR A 1 342 ? 3.944 -6.002 -22.517 1.00 91.56 342 THR A O 1
ATOM 2749 N N . ASP A 1 343 ? 4.484 -3.821 -22.486 1.00 90.06 343 ASP A N 1
ATOM 2750 C CA . ASP A 1 343 ? 5.462 -3.841 -23.567 1.00 90.06 343 ASP A CA 1
ATOM 2751 C C . ASP A 1 343 ? 6.608 -2.892 -23.200 1.00 90.06 343 ASP A C 1
ATOM 2753 O O . ASP A 1 343 ? 6.416 -1.692 -23.019 1.00 90.06 343 ASP A O 1
ATOM 2757 N N . LEU A 1 344 ? 7.818 -3.429 -23.052 1.00 88.94 344 LEU A N 1
ATOM 2758 C CA . LEU A 1 344 ? 8.988 -2.626 -22.685 1.00 88.94 344 LEU A CA 1
ATOM 2759 C C . LEU A 1 344 ? 9.631 -1.934 -23.897 1.00 88.94 344 LEU A C 1
ATOM 2761 O O . LEU A 1 344 ? 10.409 -1.001 -23.718 1.00 88.94 344 LEU A O 1
ATOM 2765 N N . SER A 1 345 ? 9.290 -2.342 -25.127 1.00 84.69 345 SER A N 1
ATOM 2766 C CA . SER A 1 345 ? 9.738 -1.662 -26.352 1.00 84.69 345 SER A CA 1
ATOM 2767 C C . SER A 1 345 ? 8.987 -0.352 -26.600 1.00 84.69 345 SER A C 1
ATOM 2769 O O . SER A 1 345 ? 9.530 0.579 -27.196 1.00 84.69 345 SER A O 1
ATOM 2771 N N . ILE A 1 346 ? 7.753 -0.268 -26.099 1.00 83.31 346 ILE A N 1
ATOM 2772 C CA . ILE A 1 346 ? 6.921 0.932 -26.087 1.00 83.31 346 ILE A CA 1
ATOM 2773 C C . ILE A 1 346 ? 6.538 1.149 -24.625 1.00 83.31 346 ILE A C 1
ATOM 2775 O O . ILE A 1 346 ? 5.500 0.635 -24.233 1.00 83.31 346 ILE A O 1
ATOM 2779 N N . PRO A 1 347 ? 7.364 1.853 -23.829 1.00 77.50 347 PRO A N 1
ATOM 2780 C CA . PRO A 1 347 ? 7.437 1.778 -22.366 1.00 77.50 347 PRO A CA 1
ATOM 2781 C C . PRO A 1 347 ? 6.056 1.866 -21.706 1.00 77.50 347 PRO A C 1
ATOM 2783 O O . PRO A 1 347 ? 5.571 2.940 -21.353 1.00 77.50 347 PRO A O 1
ATOM 2786 N N . LYS A 1 348 ? 5.416 0.705 -21.573 1.00 88.81 348 LYS A N 1
ATOM 2787 C CA . LYS A 1 348 ? 4.039 0.511 -21.136 1.00 88.81 348 LYS A CA 1
ATOM 2788 C C . LYS A 1 348 ? 4.063 -0.645 -20.164 1.00 88.81 348 LYS A C 1
ATOM 2790 O O . LYS A 1 348 ? 4.502 -1.741 -20.507 1.00 88.81 348 LYS A O 1
ATOM 2795 N N . ILE A 1 349 ? 3.602 -0.393 -18.949 1.00 91.69 349 ILE A N 1
ATOM 2796 C CA . ILE A 1 349 ? 3.672 -1.369 -17.870 1.00 91.69 349 ILE A CA 1
ATOM 2797 C C . ILE A 1 349 ? 2.329 -1.430 -17.164 1.00 91.69 349 ILE A C 1
ATOM 2799 O O . ILE A 1 349 ? 1.799 -0.401 -16.742 1.00 91.69 349 ILE A O 1
ATOM 2803 N N . LEU A 1 350 ? 1.809 -2.644 -17.013 1.00 92.94 350 LEU A N 1
ATOM 2804 C CA . LEU A 1 350 ? 0.718 -2.954 -16.103 1.00 92.94 350 LEU A CA 1
ATOM 2805 C C . LEU A 1 350 ? 1.259 -3.866 -15.000 1.00 92.94 350 LEU A C 1
ATOM 2807 O O . LEU A 1 350 ? 1.772 -4.957 -15.271 1.00 92.94 350 LEU A O 1
ATOM 2811 N N . PHE A 1 351 ? 1.145 -3.423 -13.749 1.00 93.81 351 PHE A N 1
ATOM 2812 C CA . PHE A 1 351 ? 1.440 -4.290 -12.616 1.00 93.81 351 PHE A CA 1
ATOM 2813 C C . PHE A 1 351 ? 0.464 -5.466 -12.589 1.00 93.81 351 PHE A C 1
ATOM 2815 O O . PHE A 1 351 ? -0.745 -5.303 -12.786 1.00 93.81 351 PHE A O 1
ATOM 2822 N N . GLY A 1 352 ? 1.005 -6.652 -12.320 1.00 92.94 352 GLY A N 1
ATOM 2823 C CA . GLY A 1 352 ? 0.213 -7.857 -12.150 1.00 92.94 352 GLY A CA 1
ATOM 2824 C C . GLY A 1 352 ? -0.725 -7.712 -10.956 1.00 92.94 352 GLY A C 1
ATOM 2825 O O . GLY A 1 352 ? -0.436 -6.997 -9.993 1.00 92.94 352 GLY A O 1
ATOM 2826 N N . ALA A 1 353 ? -1.870 -8.379 -11.028 1.00 91.94 353 ALA A N 1
ATOM 2827 C CA . ALA A 1 353 ? -2.857 -8.392 -9.962 1.00 91.94 353 ALA A CA 1
ATOM 2828 C C . ALA A 1 353 ? -3.346 -9.819 -9.707 1.00 91.94 353 ALA A C 1
ATOM 2830 O O . ALA A 1 353 ? -3.271 -10.685 -10.583 1.00 91.94 353 ALA A O 1
ATOM 2831 N N . ASP A 1 354 ? -3.825 -10.075 -8.491 1.00 89.06 354 ASP A N 1
ATOM 2832 C CA . ASP A 1 354 ? -4.514 -11.328 -8.190 1.00 89.06 354 ASP A CA 1
ATOM 2833 C C . ASP A 1 354 ? -5.927 -11.355 -8.810 1.00 89.06 354 ASP A C 1
ATOM 2835 O O . ASP A 1 354 ? -6.403 -10.381 -9.395 1.00 89.06 354 ASP A O 1
ATOM 2839 N N . ALA A 1 355 ? -6.642 -12.473 -8.654 1.00 85.12 355 ALA A N 1
ATOM 2840 C CA . ALA A 1 355 ? -8.005 -12.628 -9.175 1.00 85.12 355 ALA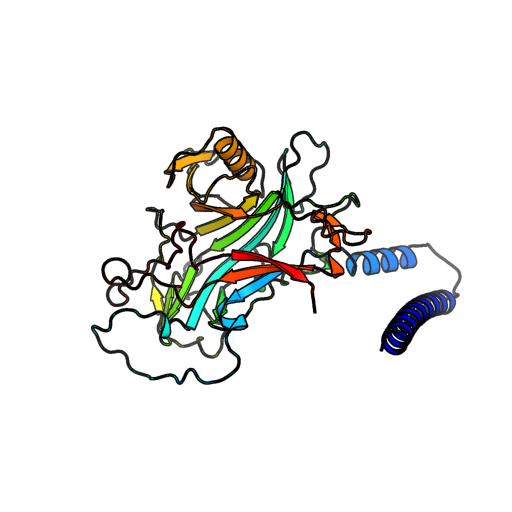 A CA 1
ATOM 2841 C C . ALA A 1 355 ? -9.033 -11.635 -8.585 1.00 85.12 355 ALA A C 1
ATOM 2843 O O . ALA A 1 355 ? -10.161 -11.561 -9.066 1.00 85.12 355 ALA A O 1
ATOM 2844 N N . ARG A 1 356 ? -8.666 -10.895 -7.533 1.00 82.69 356 ARG A N 1
ATOM 2845 C CA . ARG A 1 356 ? -9.482 -9.870 -6.873 1.00 82.69 356 ARG A CA 1
ATOM 2846 C C . ARG A 1 356 ? -9.038 -8.452 -7.266 1.00 82.69 356 ARG A C 1
ATOM 2848 O O . ARG A 1 356 ? -9.480 -7.496 -6.637 1.00 82.69 356 ARG A O 1
ATOM 2855 N N . ASN A 1 357 ? -8.186 -8.319 -8.288 1.00 84.69 357 ASN A N 1
ATOM 2856 C CA . ASN A 1 357 ? -7.556 -7.075 -8.741 1.00 84.69 357 ASN A CA 1
ATOM 2857 C C . ASN A 1 357 ? -6.658 -6.397 -7.692 1.00 84.69 357 ASN A C 1
ATOM 2859 O O . ASN A 1 357 ? -6.411 -5.191 -7.775 1.00 84.69 357 ASN A O 1
ATOM 2863 N N . VAL A 1 358 ? -6.132 -7.154 -6.724 1.00 89.44 358 VAL A N 1
ATOM 2864 C CA . VAL A 1 358 ? -5.148 -6.629 -5.773 1.00 89.44 358 VAL A CA 1
ATOM 2865 C C . VAL A 1 358 ? -3.776 -6.598 -6.452 1.00 89.44 358 VAL A C 1
ATOM 2867 O O . VAL A 1 358 ? -3.278 -7.662 -6.840 1.00 89.44 358 VAL A O 1
ATOM 2870 N N . PRO A 1 359 ? -3.148 -5.419 -6.617 1.00 89.19 359 PRO A N 1
ATOM 2871 C CA . PRO A 1 359 ? -1.891 -5.306 -7.337 1.00 89.19 359 PRO A CA 1
ATOM 2872 C C . PRO A 1 359 ? -0.763 -5.982 -6.565 1.00 89.19 359 PRO A C 1
ATOM 2874 O O . PRO A 1 359 ? -0.769 -6.015 -5.332 1.00 89.19 359 PRO A O 1
ATOM 2877 N N . LEU A 1 360 ? 0.204 -6.527 -7.305 1.00 90.81 360 LEU A N 1
ATOM 2878 C CA . LEU A 1 360 ? 1.379 -7.210 -6.764 1.00 90.81 360 LEU A CA 1
ATOM 2879 C C . LEU A 1 360 ? 1.008 -8.328 -5.774 1.00 90.81 360 LEU A C 1
ATOM 2881 O O . LEU A 1 360 ? 1.778 -8.615 -4.865 1.00 90.81 360 LEU A O 1
ATOM 2885 N N . GLY A 1 361 ? -0.191 -8.915 -5.887 1.00 88.31 361 GLY A N 1
ATOM 2886 C CA . GLY A 1 361 ? -0.670 -9.975 -4.995 1.00 88.31 361 GLY A CA 1
ATOM 2887 C C . GLY A 1 361 ? -0.624 -9.621 -3.506 1.00 88.31 361 GLY A C 1
ATOM 2888 O O . GLY A 1 361 ? -0.448 -10.524 -2.686 1.00 88.31 361 GLY A O 1
ATOM 2889 N N . LEU A 1 362 ? -0.742 -8.331 -3.170 1.00 92.31 362 LEU A N 1
ATOM 2890 C CA . LEU A 1 362 ? -0.539 -7.813 -1.821 1.00 92.31 362 LEU A CA 1
ATOM 2891 C C . LEU A 1 362 ? -1.396 -8.527 -0.770 1.00 92.31 362 LEU A C 1
ATOM 2893 O O . LEU A 1 362 ? -2.613 -8.672 -0.914 1.00 92.31 362 LEU A O 1
ATOM 2897 N N . LYS A 1 363 ? -0.759 -8.945 0.327 1.00 92.75 363 LYS A N 1
ATOM 2898 C CA . LYS A 1 363 ? -1.429 -9.566 1.478 1.00 92.75 363 LYS A CA 1
ATOM 2899 C C . LYS A 1 363 ? -0.874 -9.018 2.775 1.00 92.75 363 LYS A C 1
ATOM 2901 O O . LYS A 1 363 ? 0.341 -8.968 2.944 1.00 92.75 363 LYS A O 1
ATOM 2906 N N . MET A 1 364 ? -1.772 -8.688 3.693 1.00 94.75 364 MET A N 1
ATOM 2907 C CA . MET A 1 364 ? -1.440 -8.327 5.063 1.00 94.75 364 MET A CA 1
ATOM 2908 C C . MET A 1 364 ? -1.640 -9.531 5.978 1.00 94.75 364 MET A C 1
ATOM 2910 O O . MET A 1 364 ? -2.638 -10.243 5.875 1.00 94.75 364 MET A O 1
ATOM 2914 N N . GLU A 1 365 ? -0.704 -9.728 6.891 1.00 93.12 365 GLU A N 1
ATOM 2915 C CA . GLU A 1 365 ? -0.792 -10.722 7.949 1.00 93.12 365 GLU A CA 1
ATOM 2916 C C . GLU A 1 365 ? -0.141 -10.189 9.223 1.00 93.12 365 GLU A C 1
ATOM 2918 O O . GLU A 1 365 ? 0.761 -9.349 9.191 1.00 93.12 365 GLU A O 1
ATOM 2923 N N . LEU A 1 366 ? -0.581 -10.710 10.359 1.00 92.69 366 LEU A N 1
ATOM 2924 C CA . LEU A 1 366 ? 0.074 -10.461 11.628 1.00 92.69 366 LEU A CA 1
ATOM 2925 C C . LEU A 1 366 ? 1.093 -11.566 11.913 1.00 92.69 366 LEU A C 1
ATOM 2927 O O . LEU A 1 366 ? 0.794 -12.750 11.760 1.00 92.69 366 LEU A O 1
ATOM 2931 N N . ARG A 1 367 ? 2.285 -11.190 12.377 1.00 91.88 367 ARG A N 1
ATOM 2932 C CA . ARG A 1 367 ? 3.342 -12.131 12.756 1.00 91.88 367 ARG A CA 1
ATOM 2933 C C . ARG A 1 367 ? 3.854 -11.858 14.154 1.00 91.88 367 ARG A C 1
ATOM 2935 O O . ARG A 1 367 ? 3.893 -10.713 14.596 1.00 91.88 367 ARG A O 1
ATOM 2942 N N . ARG A 1 368 ? 4.288 -12.916 14.840 1.00 90.50 368 ARG A N 1
ATOM 2943 C CA . ARG A 1 368 ? 5.144 -12.763 16.019 1.00 90.50 368 ARG A CA 1
ATOM 2944 C C . ARG A 1 368 ? 6.537 -12.324 15.568 1.00 90.50 368 ARG A C 1
ATOM 2946 O O . ARG A 1 368 ? 7.018 -12.786 14.538 1.00 90.50 368 ARG A O 1
ATOM 2953 N N . LYS A 1 369 ? 7.155 -11.437 16.340 1.00 88.19 369 LYS A N 1
ATOM 2954 C CA . LYS A 1 369 ? 8.557 -11.042 16.194 1.00 88.19 369 LYS A CA 1
ATOM 2955 C C . LYS A 1 369 ? 9.444 -12.178 16.705 1.00 88.19 369 LYS A C 1
ATOM 2957 O O . LYS A 1 369 ? 9.146 -12.742 17.761 1.00 88.19 369 LYS A O 1
ATOM 2962 N N . ASP A 1 370 ? 10.485 -12.497 15.944 1.00 73.88 370 ASP A N 1
ATOM 2963 C CA . ASP A 1 370 ? 11.481 -13.523 16.282 1.00 73.88 370 ASP A CA 1
ATOM 2964 C C . ASP A 1 370 ? 12.488 -13.054 17.342 1.00 73.88 370 ASP A C 1
ATOM 2966 O O . ASP A 1 370 ? 12.866 -11.855 17.322 1.00 73.88 370 ASP A O 1
#

Secondary structure (DSSP, 8-state):
-HHHHHHHHHHHHHHHHHHHHHHHHHHHHHHHS-------THHHHHHHHHHHHHS-----EEEEEGGGGT--S---PPPP---TTPPP-GGGEEEEEEEEEEEEEEEE-TT-S----TT---TTEEEEEEE-SSSGGGEEEEEETT-EE----S-GGGSPP--S-PPEEESEEEEEEEEEEEEETTEEEE--PBPTTT---B--TTTT-GGGTTS-EEE---EETT--S--SEEEEEEEETTT--S-EEEEEEE-TTS--EEEEEESSPPPHHHHHHHHHHHHHS-TTS---EEEEEEES-PEEEESSSPPBGGGTEEETTTEEEEEEE-GGG-B---TTT-BTTTTB-EE-B-TT--BTT-EEEEEE--

Organism: NCBI:txid2202203

Sequence (370 aa):
MLERTQRVQNRESNRRNVFRLMTIITITVLSFSNCKKDGKDENTNLALLLLNQLNAPVLSTRLTDSKLLQVSASSLTSAPGASSNFLVSNSRLQGVYFGELEIFAYDYRPGETNQEGNFGSGRDWSHWAIAPSGYEESRKIVLKAGEQINPEWYPASRRQRMTTGRDFEIDAFEIAMFDTGIVYNNEFYGEYYYNEGGSTKEVEPLTKYPEWSGIPKHRVWPTFSGFTSPYNIVSVIFVRSDILTGAANVQIQWNQENTFPSIGSTSRVLTSEESNFILSLVEHGTKRRFYLNLVLVPYDGPYTFTFDGESDESKKKYAWQNYEINVSFDLGNGLDTNPANTDLSIPKILFGADARNVPLGLKMELRRKD

Radius of gyration: 23.93 Å; chains: 1; bounding box: 51×58×76 Å

pLDDT: mean 78.09, std 19.59, range [31.52, 97.44]

Foldseek 3Di:
DVVVVVVVVVVVVVVVVVVVVVVVVVVVCVVVVPPDDDDDPPVVVVVVVVVCLVQFFAFWEKEFAPCLVVDDDDDDDADDDDDPDDQDALSQFFWKWFQFKWKKFKAFAAPDPDAFDLQAFFRGIHMFGNAHPDDPLRGLDIRTHSDMDGRRPCDSNSGGHPPPQDKGWGQKIKMKGAFMWTCGSLETETDWDDDPDPDPDTPQHPPVPPSNSDGHYDYDQEAAPPDPDSHRIEMEMAGACVQPVAKKKWFWDADPVNQAIATDDMPDDDDPSNRVVVRCCQNGNRPPDHHGIYTYGHDNDTQIEGDPDDADVVVNYHDSVFKHKYKHFHSNQQFDSPCVQCDVVVSGTYTGADPRRHGRPIDIDMDTDD